Protein AF-A0A554IPD8-F1 (afdb_monomer_lite)

Secondary structure (DSSP, 8-state):
-PPEE--HHHHHHHHHHHHHHHHHHH--EEEEEEES--HHHHHHHHHHHHHHHHHT-EEEEEEE-TT--HHHHHHHHHHHHH-TT--EEEEPSSPPHHHHTTHHHHHHHS-TTTBTT--SHHHHHHHHH-GGG-SS--HHHHHHHHHHHHTT---TT-EEEEE---TTTHHHHHHHHHTTT-EEEEE-TT-S-HHHHHTT-SEEEE-S--TT-B-GGGS-TT-EEEE---EEETTEEE-SB-HHHHTTT-SEE--TT---SEEEEES---SSTT--HHHHHHHTT-EEEES--S-SS-TT-EEEEETTEEEEEE-SSHHHHHHHIIIIIHHHT-

Foldseek 3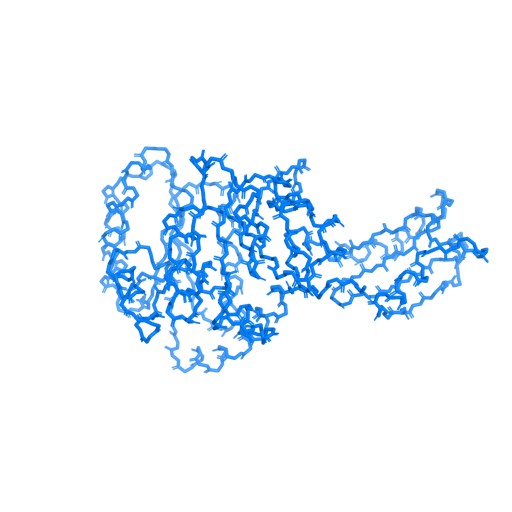Di:
DFAAALDLVVLLVVVLVVCLVVCVVVQAEEEEEEEDDDPVQVVVVVVVVVSCVSSVHHYYYHYHYLPDDPVNLLVVLVVLQPDPRHQAYYHTDDHRPVCNVVVLVSLCSHDCRRHLQQLHPVSLVQLQPAPVSNPRHHPQLVSVVSSCVVVVPQLAAFEEEEEDDDSRHQVSNQSNSVNSHYNYHYHYPPPPCQLVSQQRGLEYEYDDQAFQQAEQSSHHFQHAYHWPHQHADPNAGGTNHPCVRNSVRYNHYYDRRPPAQEAEAAQLQDPDPPNPPVVVCVVLVKAWPAQADPDPPWGRWTWIDRPRHIYTYGHNPPVNRVVCCVVPVVVVVD

Sequence (334 aa):
MSALLLSGRSASAKILADLKPKIAKLNPKLVVVQVGDDPGSSSYIKQKIKSCTEVGMRSQHRHLQAATSLSDLLKLVADLNADPDVTGFIVQLPLPEHLQSHVPDIIRAIDPKKDVDGFGAYNLGKVFLSKDFEHLPPATPAGIIMLLEHYKIPVASKHAVIVGRSNIVGKPLAIMLLNRDATVTVCHSKTKDLAAMSRHADILIAAIGKPKFITKDMVKPGAVVIDVGTSRVDGKLTGDVDFVAIQEIASAITDATSAHDLTIVVGGASVGDHDHARPAVRALGGELFFEKVALRPGKPTWFARVNERLILGLTGNPASAFVCAGLFLRPLLA

Structure (mmCIF, N/CA/C/O backbone):
data_AF-A0A554IPD8-F1
#
_entry.id   AF-A0A554IPD8-F1
#
loop_
_atom_site.group_PDB
_atom_site.id
_atom_site.type_symbol
_atom_site.label_atom_id
_atom_site.label_alt_id
_atom_site.label_comp_id
_atom_site.label_asym_id
_atom_site.label_entity_id
_atom_site.label_seq_id
_atom_site.pdbx_PDB_ins_code
_atom_site.Cartn_x
_atom_site.Cartn_y
_atom_site.Cartn_z
_atom_site.occupancy
_atom_site.B_iso_or_equiv
_atom_site.auth_seq_id
_atom_site.auth_comp_id
_atom_site.auth_asym_id
_atom_site.auth_atom_id
_atom_site.pdbx_PDB_model_num
ATOM 1 N N . MET A 1 1 ? -13.845 -0.489 25.364 1.00 54.44 1 MET A N 1
ATOM 2 C CA . MET A 1 1 ? -12.972 -1.536 24.787 1.00 54.44 1 MET A CA 1
ATOM 3 C C . MET A 1 1 ? -12.063 -0.847 23.789 1.00 54.44 1 MET A C 1
ATOM 5 O O . MET A 1 1 ? -12.572 -0.020 23.048 1.00 54.44 1 MET A O 1
ATOM 9 N N . SER A 1 2 ? -10.755 -1.103 23.820 1.00 75.69 2 SER A N 1
ATOM 10 C CA . SER A 1 2 ? -9.808 -0.543 22.844 1.00 75.69 2 SER A CA 1
ATOM 11 C C . SER A 1 2 ? -10.016 -1.185 21.471 1.00 75.69 2 SER A C 1
ATOM 13 O O . SER A 1 2 ? -10.267 -2.390 21.407 1.00 75.69 2 SER A O 1
ATOM 15 N N . ALA A 1 3 ? -9.900 -0.406 20.395 1.00 89.25 3 ALA A N 1
ATOM 16 C CA . ALA A 1 3 ? -10.017 -0.905 19.027 1.00 89.25 3 ALA A CA 1
ATOM 17 C C . ALA A 1 3 ? -9.031 -2.052 18.732 1.00 89.25 3 ALA A C 1
ATOM 19 O O . ALA A 1 3 ? -7.892 -2.052 19.205 1.00 89.25 3 ALA A O 1
ATOM 20 N N . LEU A 1 4 ? -9.445 -3.006 17.895 1.00 92.50 4 LEU A N 1
ATOM 21 C CA . LEU A 1 4 ? -8.550 -4.021 17.340 1.00 92.50 4 LEU A CA 1
ATOM 22 C C . LEU A 1 4 ? -7.508 -3.359 16.427 1.00 92.50 4 LEU A C 1
ATOM 24 O O . LEU A 1 4 ? -7.857 -2.705 15.445 1.00 92.50 4 LEU A O 1
ATOM 28 N N . LEU A 1 5 ? -6.222 -3.571 16.704 1.00 93.19 5 LEU A N 1
ATOM 29 C CA . LEU A 1 5 ? -5.154 -3.082 15.837 1.00 93.19 5 LEU A CA 1
ATOM 30 C C . LEU A 1 5 ? -5.011 -3.969 14.589 1.00 93.19 5 LEU A C 1
ATOM 32 O O . LEU A 1 5 ? -4.633 -5.137 14.682 1.00 93.19 5 LEU A O 1
ATOM 36 N N . LEU A 1 6 ? -5.241 -3.386 13.415 1.00 91.88 6 LEU A N 1
ATOM 37 C CA . LEU A 1 6 ? -5.054 -4.033 12.117 1.00 91.88 6 LEU A CA 1
ATOM 38 C C . LEU A 1 6 ? -3.585 -3.918 11.691 1.00 91.88 6 LEU A C 1
ATOM 40 O O . LEU A 1 6 ? -3.162 -2.948 11.061 1.00 91.88 6 LEU A O 1
ATOM 44 N N . SER A 1 7 ? -2.779 -4.905 12.077 1.00 89.19 7 SER A N 1
ATOM 45 C CA . SER A 1 7 ? -1.348 -4.958 11.774 1.00 89.19 7 SER A CA 1
ATOM 46 C C . SER A 1 7 ? -1.095 -5.423 10.341 1.00 89.19 7 SER A C 1
ATOM 48 O O . SER A 1 7 ? -1.158 -6.613 10.025 1.00 89.19 7 SER A O 1
ATOM 50 N N . GLY A 1 8 ? -0.687 -4.486 9.481 1.00 86.62 8 GLY A N 1
ATOM 51 C CA . GLY A 1 8 ? -0.221 -4.805 8.128 1.00 86.62 8 GLY A CA 1
ATOM 52 C C . GLY A 1 8 ? 0.999 -5.736 8.108 1.00 86.62 8 GLY A C 1
ATOM 53 O O . GLY A 1 8 ? 1.151 -6.517 7.173 1.00 86.62 8 GLY A O 1
ATOM 54 N N . ARG A 1 9 ? 1.838 -5.723 9.157 1.00 85.19 9 ARG A N 1
ATOM 55 C CA . ARG A 1 9 ? 2.980 -6.648 9.285 1.00 85.19 9 ARG A CA 1
ATOM 56 C C . ARG A 1 9 ? 2.520 -8.097 9.439 1.00 85.19 9 ARG A C 1
ATOM 58 O O . ARG A 1 9 ? 3.060 -8.970 8.769 1.00 85.19 9 ARG A O 1
ATOM 65 N N . SER A 1 10 ? 1.504 -8.332 10.270 1.00 86.56 10 SER A N 1
ATOM 66 C CA . SER A 1 10 ? 0.942 -9.671 10.484 1.00 86.56 10 SER A CA 1
ATOM 67 C C . SER A 1 10 ? 0.278 -10.206 9.211 1.00 86.56 10 SER A C 1
ATOM 69 O O . SER A 1 10 ? 0.593 -11.313 8.768 1.00 86.56 10 SER A O 1
ATOM 71 N N . ALA A 1 11 ? -0.548 -9.379 8.558 1.00 87.00 11 ALA A N 1
ATOM 72 C CA . ALA A 1 11 ? -1.178 -9.734 7.289 1.00 87.00 11 ALA A CA 1
ATOM 73 C C . ALA A 1 11 ? -0.138 -10.017 6.187 1.00 87.00 11 ALA A C 1
ATOM 75 O O . ALA A 1 11 ? -0.218 -11.042 5.511 1.00 87.00 11 ALA A O 1
ATOM 76 N N . SER A 1 12 ? 0.882 -9.160 6.056 1.00 86.31 12 SER A N 1
ATOM 77 C CA . SER A 1 12 ? 1.974 -9.332 5.090 1.00 86.31 12 SER A CA 1
ATOM 78 C C . SER A 1 12 ? 2.754 -10.627 5.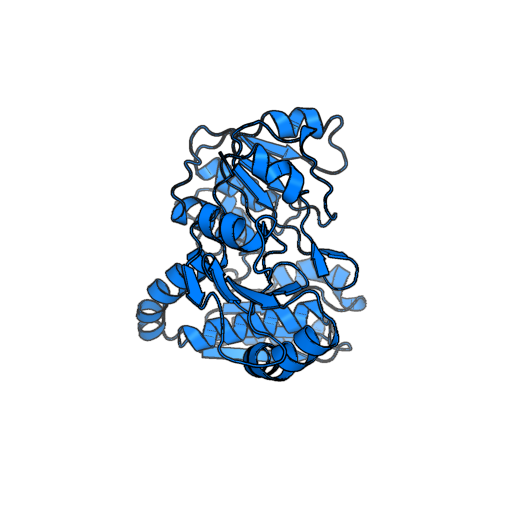322 1.00 86.31 12 SER A C 1
ATOM 80 O O . SER A 1 12 ? 2.926 -11.407 4.390 1.00 86.31 12 SER A O 1
ATOM 82 N N . ALA A 1 13 ? 3.155 -10.916 6.565 1.00 87.81 13 ALA A N 1
ATOM 83 C CA . ALA A 1 13 ? 3.891 -12.137 6.894 1.00 87.81 13 ALA A CA 1
ATOM 84 C C . ALA A 1 13 ? 3.111 -13.402 6.500 1.00 87.81 13 ALA A C 1
ATOM 86 O O . ALA A 1 13 ? 3.679 -14.332 5.923 1.00 87.81 13 ALA A O 1
ATOM 87 N N . LYS A 1 14 ? 1.790 -13.418 6.739 1.00 89.62 14 LYS A N 1
ATOM 88 C CA . LYS A 1 14 ? 0.931 -14.529 6.311 1.00 89.62 14 LYS A CA 1
ATOM 89 C C . LYS A 1 14 ? 0.901 -14.675 4.788 1.00 89.62 14 LYS A C 1
ATOM 91 O O . LYS A 1 14 ? 1.040 -15.788 4.287 1.00 89.62 14 LYS A O 1
ATOM 96 N N . ILE A 1 15 ? 0.751 -13.567 4.061 1.00 89.44 15 ILE A N 1
ATOM 97 C CA . ILE A 1 15 ? 0.720 -13.558 2.592 1.00 89.44 15 ILE A CA 1
ATOM 98 C C . ILE A 1 15 ? 2.052 -14.053 2.015 1.00 89.44 15 ILE A C 1
ATOM 100 O O . ILE A 1 15 ? 2.058 -14.917 1.140 1.00 89.44 15 ILE A O 1
ATOM 104 N N . LEU A 1 16 ? 3.186 -13.555 2.516 1.00 90.06 16 LEU A N 1
ATOM 105 C CA . LEU A 1 16 ? 4.514 -13.963 2.046 1.00 90.06 16 LEU A CA 1
ATOM 106 C C . LEU A 1 16 ? 4.753 -15.464 2.269 1.00 90.06 16 LEU A C 1
ATOM 108 O O . LEU A 1 16 ? 5.247 -16.146 1.366 1.00 90.06 16 LEU A O 1
ATOM 112 N N . ALA A 1 17 ? 4.331 -16.001 3.419 1.00 92.62 17 ALA A N 1
ATOM 113 C CA . ALA A 1 17 ? 4.400 -17.434 3.698 1.00 92.62 17 ALA A CA 1
ATOM 114 C C . ALA A 1 17 ? 3.583 -18.266 2.690 1.00 92.62 17 ALA A C 1
ATOM 116 O O . ALA A 1 17 ? 4.076 -19.274 2.182 1.00 92.62 17 ALA A O 1
ATOM 117 N N . ASP A 1 18 ? 2.373 -17.817 2.342 1.00 93.31 18 ASP A N 1
ATOM 118 C CA . ASP A 1 18 ? 1.494 -18.507 1.387 1.00 93.31 18 ASP A CA 1
ATOM 119 C C . ASP A 1 18 ? 1.986 -18.407 -0.068 1.00 93.31 18 ASP A C 1
ATOM 121 O O . ASP A 1 18 ? 1.711 -19.285 -0.895 1.00 93.31 18 ASP A O 1
ATOM 125 N N . LEU A 1 19 ? 2.712 -17.336 -0.402 1.00 93.25 19 LEU A N 1
ATOM 126 C CA . LEU A 1 19 ? 3.262 -17.105 -1.739 1.00 93.25 19 LEU A CA 1
ATOM 127 C C . LEU A 1 19 ? 4.535 -17.906 -2.006 1.00 93.25 19 LEU A C 1
ATOM 129 O O . LEU A 1 19 ? 4.737 -18.348 -3.138 1.00 93.25 19 LEU A O 1
ATOM 133 N N . LYS A 1 20 ? 5.371 -18.137 -0.991 1.00 95.06 20 LYS A N 1
ATOM 134 C CA . LYS A 1 20 ? 6.663 -18.829 -1.122 1.00 95.06 20 LYS A CA 1
ATOM 135 C C . LYS A 1 20 ? 6.609 -20.147 -1.924 1.00 95.06 20 LYS A C 1
ATOM 137 O O . LYS A 1 20 ? 7.371 -20.270 -2.884 1.00 95.06 20 LYS A O 1
ATOM 142 N N . PRO A 1 21 ? 5.705 -21.113 -1.646 1.00 96.12 21 PRO A N 1
ATOM 143 C CA . PRO A 1 21 ? 5.631 -22.344 -2.441 1.00 96.12 21 PRO A CA 1
ATOM 144 C C . PRO A 1 21 ? 5.162 -22.104 -3.886 1.00 96.12 21 PRO A C 1
ATOM 146 O O . PRO A 1 21 ? 5.609 -22.789 -4.806 1.00 96.12 21 PRO A O 1
ATOM 149 N N . LYS A 1 22 ? 4.286 -21.117 -4.117 1.00 95.81 22 LYS A N 1
ATOM 150 C CA . LYS A 1 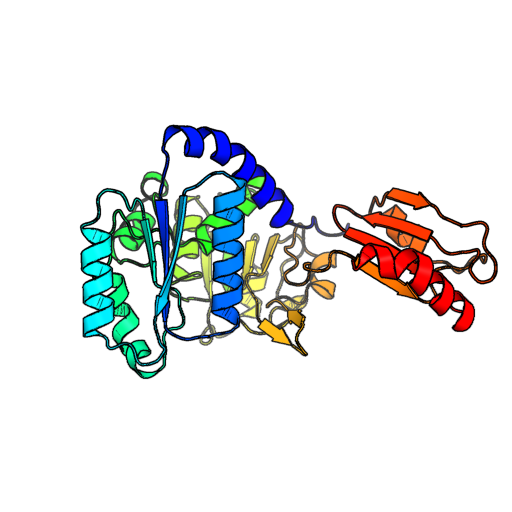22 ? 3.804 -20.765 -5.464 1.00 95.81 22 LYS A CA 1
ATOM 151 C C . LYS A 1 22 ? 4.922 -20.144 -6.298 1.00 95.81 22 LYS A C 1
ATOM 153 O O . LYS A 1 22 ? 5.084 -20.489 -7.465 1.00 95.81 22 LYS A O 1
ATOM 158 N N . ILE A 1 23 ? 5.712 -19.267 -5.684 1.00 96.25 23 ILE A N 1
ATOM 159 C CA . ILE A 1 23 ? 6.844 -18.587 -6.317 1.00 96.25 23 ILE A CA 1
ATOM 160 C C . ILE A 1 23 ? 7.937 -19.585 -6.686 1.00 96.25 23 ILE A C 1
ATOM 162 O O . ILE A 1 23 ? 8.427 -19.529 -7.809 1.00 96.25 23 ILE A O 1
ATOM 166 N N . ALA A 1 24 ? 8.241 -20.552 -5.816 1.00 95.00 24 ALA A N 1
ATOM 167 C CA . ALA A 1 24 ? 9.188 -21.620 -6.134 1.00 95.00 24 ALA A CA 1
ATOM 168 C C . ALA A 1 24 ? 8.788 -22.411 -7.396 1.00 95.00 24 ALA A C 1
ATOM 170 O O . ALA A 1 24 ? 9.647 -22.785 -8.189 1.00 95.00 24 ALA A O 1
ATOM 171 N N . LYS A 1 25 ? 7.482 -22.628 -7.614 1.00 96.00 25 LYS A N 1
ATOM 172 C CA . LYS A 1 25 ? 6.962 -23.318 -8.804 1.00 96.00 25 LYS A CA 1
ATOM 173 C C . LYS A 1 25 ? 6.963 -22.440 -10.060 1.00 96.00 25 LYS A C 1
ATOM 175 O O . LYS A 1 25 ? 7.227 -22.940 -11.147 1.00 96.00 25 LYS A O 1
ATOM 180 N N . LEU A 1 26 ? 6.606 -21.162 -9.926 1.00 95.38 26 LEU A N 1
ATOM 181 C CA . LEU A 1 26 ? 6.441 -20.241 -11.058 1.00 95.38 26 LEU A CA 1
ATOM 182 C C . LEU A 1 26 ? 7.755 -19.585 -11.508 1.00 95.38 26 LEU A C 1
ATOM 184 O O . LEU A 1 26 ? 7.846 -19.138 -12.645 1.00 95.38 26 LEU A O 1
ATOM 188 N N . ASN A 1 27 ? 8.748 -19.499 -10.618 1.00 95.62 27 ASN A N 1
ATOM 189 C CA . ASN A 1 27 ? 10.028 -18.811 -10.817 1.00 95.62 27 ASN A CA 1
ATOM 190 C C . ASN A 1 27 ? 9.922 -17.402 -11.466 1.00 95.62 27 ASN A C 1
ATOM 192 O O . ASN A 1 27 ? 10.638 -17.100 -12.436 1.00 95.62 27 ASN A O 1
ATOM 196 N N . PRO A 1 28 ? 9.032 -16.521 -10.964 1.00 97.31 28 PRO A N 1
ATOM 197 C CA . PRO A 1 28 ? 8.794 -15.221 -11.574 1.00 97.31 28 PRO A CA 1
ATOM 198 C C . PRO A 1 28 ? 9.982 -14.272 -11.387 1.00 97.31 28 PRO A C 1
ATOM 200 O O . PRO A 1 28 ? 10.767 -14.402 -10.442 1.00 97.31 28 PRO A O 1
ATOM 203 N N . LYS A 1 29 ? 10.071 -13.279 -12.277 1.00 97.88 29 LYS A N 1
ATOM 204 C CA . LYS A 1 29 ? 11.044 -12.185 -12.209 1.00 97.88 29 LYS A CA 1
ATOM 205 C C . LYS A 1 29 ? 10.349 -10.832 -12.205 1.00 97.88 29 LYS A C 1
ATOM 207 O O . LYS A 1 29 ? 9.650 -10.492 -13.162 1.00 97.88 29 LYS A O 1
ATOM 212 N N . LEU A 1 30 ? 10.605 -10.056 -11.153 1.00 98.06 30 LEU A N 1
ATOM 213 C CA . LEU A 1 30 ? 10.195 -8.659 -11.039 1.00 98.06 30 LEU A CA 1
ATOM 214 C C . LEU A 1 30 ? 11.348 -7.727 -11.423 1.00 98.06 30 LEU A C 1
ATOM 216 O O . LEU A 1 30 ? 12.441 -7.829 -10.866 1.00 98.06 30 LEU A O 1
ATOM 220 N N . VAL A 1 31 ? 11.100 -6.764 -12.307 1.00 98.44 31 VAL A N 1
ATOM 221 C CA . VAL A 1 31 ? 12.041 -5.659 -12.549 1.00 98.44 31 VAL A CA 1
ATOM 222 C C . VAL A 1 31 ? 11.470 -4.365 -11.983 1.00 98.44 31 VAL A C 1
ATOM 224 O O . VAL A 1 31 ? 10.321 -4.024 -12.236 1.00 98.44 31 VAL A O 1
ATOM 227 N N . VAL A 1 32 ? 12.262 -3.623 -11.217 1.00 97.56 32 VAL A N 1
ATOM 228 C CA . VAL A 1 32 ? 11.877 -2.299 -10.718 1.00 97.56 32 VAL A CA 1
ATOM 229 C C . VAL A 1 32 ? 12.789 -1.265 -11.356 1.00 97.56 32 VAL A C 1
ATOM 231 O O . VAL A 1 32 ? 14.006 -1.349 -11.212 1.00 97.56 32 VAL A O 1
ATOM 234 N N . VAL A 1 33 ? 12.205 -0.317 -12.082 1.00 97.94 33 VAL A N 1
ATOM 235 C CA . VAL A 1 33 ? 12.897 0.781 -12.758 1.00 97.94 33 VAL A CA 1
ATOM 236 C C . VAL A 1 33 ? 12.783 2.034 -11.899 1.00 97.94 33 VAL A C 1
ATOM 238 O O . VAL A 1 33 ? 11.678 2.471 -11.587 1.00 97.94 33 VAL A O 1
ATOM 241 N N . GLN A 1 34 ? 13.921 2.611 -11.531 1.00 97.00 34 GLN A N 1
ATOM 242 C CA . GLN A 1 34 ? 14.024 3.871 -10.797 1.00 97.00 34 GLN A CA 1
ATOM 243 C C . GLN A 1 34 ? 14.707 4.909 -11.683 1.00 97.00 34 GLN A C 1
ATOM 245 O O . GLN A 1 34 ? 15.733 4.602 -12.282 1.00 97.00 34 GLN A O 1
ATOM 250 N N . VAL A 1 35 ? 14.182 6.134 -11.731 1.00 97.50 35 VAL A N 1
ATOM 251 C CA . VAL A 1 35 ? 14.819 7.256 -12.437 1.00 97.50 35 VAL A CA 1
ATOM 252 C C . VAL A 1 35 ? 15.166 8.346 -11.426 1.00 97.50 35 VAL A C 1
ATOM 254 O O . VAL A 1 35 ? 14.274 8.923 -10.810 1.00 97.50 35 VAL A O 1
ATOM 257 N N . GLY A 1 36 ? 16.458 8.621 -11.249 1.00 94.50 36 GLY A N 1
ATOM 258 C CA . GLY A 1 36 ? 16.956 9.539 -10.222 1.00 94.50 36 GLY A CA 1
ATOM 259 C C . GLY A 1 36 ? 16.961 8.939 -8.812 1.00 94.50 36 GLY A C 1
ATOM 260 O O . GLY A 1 36 ? 16.884 7.725 -8.634 1.00 94.50 36 GLY A O 1
ATOM 261 N N . ASP A 1 37 ? 17.065 9.796 -7.796 1.00 90.81 37 ASP A N 1
ATOM 262 C CA . ASP A 1 37 ? 17.459 9.400 -6.432 1.00 90.81 37 ASP A CA 1
ATOM 263 C C . ASP A 1 37 ? 16.479 9.863 -5.349 1.00 90.81 37 ASP A C 1
ATOM 265 O O . ASP A 1 37 ? 16.877 10.156 -4.222 1.00 90.81 37 ASP A O 1
ATOM 269 N N . ASP A 1 38 ? 15.182 9.928 -5.671 1.00 85.56 38 ASP A N 1
ATOM 270 C CA . ASP A 1 38 ? 14.159 10.270 -4.679 1.00 85.56 38 ASP A CA 1
ATOM 271 C C . ASP A 1 38 ? 14.275 9.346 -3.437 1.00 85.56 38 ASP A C 1
ATOM 273 O O . ASP A 1 38 ? 14.172 8.113 -3.560 1.00 85.56 38 ASP A O 1
ATOM 277 N N . PRO A 1 39 ? 14.510 9.897 -2.226 1.00 75.69 39 PRO A N 1
ATOM 278 C CA . PRO A 1 39 ? 14.744 9.089 -1.029 1.00 75.69 39 PRO A CA 1
ATOM 279 C C . PRO A 1 39 ? 13.548 8.211 -0.649 1.00 75.69 39 PRO A C 1
ATOM 281 O O . PRO A 1 39 ? 13.726 7.092 -0.157 1.00 75.69 39 PRO A O 1
ATOM 284 N N . GLY A 1 40 ? 12.326 8.703 -0.893 1.00 72.81 40 GLY A N 1
ATOM 285 C CA . GLY A 1 40 ? 11.092 7.953 -0.661 1.00 72.81 40 GLY A CA 1
ATOM 286 C C . GLY A 1 40 ? 11.034 6.707 -1.541 1.00 72.81 40 GLY A C 1
ATOM 287 O O . GLY A 1 40 ? 10.911 5.589 -1.036 1.00 72.81 40 GLY A O 1
ATOM 288 N N . SER A 1 41 ? 11.218 6.897 -2.844 1.00 77.94 41 SER A N 1
ATOM 289 C CA . SER A 1 41 ? 11.274 5.842 -3.859 1.00 77.94 41 SER A CA 1
ATOM 290 C C . SER A 1 41 ? 12.336 4.800 -3.535 1.00 77.94 41 SER A C 1
ATOM 292 O O . SER A 1 41 ? 12.041 3.606 -3.502 1.00 77.94 41 SER A O 1
ATOM 294 N N . SER A 1 42 ? 13.546 5.243 -3.188 1.00 82.06 42 SER A N 1
ATOM 295 C CA . SER A 1 42 ? 14.658 4.357 -2.829 1.00 82.06 42 SER A CA 1
ATOM 296 C C . SER A 1 42 ? 14.323 3.449 -1.636 1.00 82.06 42 SER A C 1
ATOM 298 O O . SER A 1 42 ? 14.648 2.259 -1.640 1.00 82.06 42 SER A O 1
ATOM 300 N N . SER A 1 43 ? 13.630 3.973 -0.618 1.00 77.62 43 SER A N 1
ATOM 301 C CA . SER A 1 43 ? 13.160 3.174 0.523 1.00 77.62 43 SER A CA 1
ATOM 302 C C . SER A 1 43 ? 12.103 2.145 0.109 1.00 77.62 43 SER A C 1
ATOM 304 O O . SER A 1 43 ? 12.175 0.989 0.533 1.00 77.62 43 SER A O 1
ATOM 306 N N . TYR A 1 44 ? 11.141 2.533 -0.736 1.00 80.06 44 TYR A N 1
ATOM 307 C CA . TYR A 1 44 ? 10.106 1.619 -1.227 1.00 80.06 44 TYR A CA 1
ATOM 308 C C . TYR A 1 44 ? 10.698 0.488 -2.069 1.00 80.06 44 TYR A C 1
ATOM 310 O O . TYR A 1 44 ? 10.326 -0.672 -1.894 1.00 80.06 44 TYR A O 1
ATOM 318 N N . ILE A 1 45 ? 11.661 0.799 -2.937 1.00 87.94 45 ILE A N 1
ATOM 319 C CA . ILE A 1 45 ? 12.335 -0.193 -3.779 1.00 87.94 45 ILE A CA 1
ATOM 320 C C . ILE A 1 45 ? 13.099 -1.195 -2.916 1.00 87.94 45 ILE A C 1
ATOM 322 O O . ILE A 1 45 ? 12.943 -2.400 -3.110 1.00 87.94 45 ILE A O 1
ATOM 326 N N . LYS A 1 46 ? 13.858 -0.730 -1.914 1.00 86.44 46 LYS A N 1
ATOM 327 C CA . LYS A 1 46 ? 14.543 -1.623 -0.962 1.00 86.44 46 LYS A CA 1
ATOM 328 C C . LYS A 1 46 ? 13.571 -2.609 -0.312 1.00 86.44 46 LYS A C 1
ATOM 330 O O . LYS A 1 46 ? 13.871 -3.799 -0.246 1.00 86.44 46 LYS A O 1
ATOM 335 N N . GLN A 1 47 ? 12.394 -2.142 0.110 1.00 83.88 47 GLN A N 1
ATOM 336 C CA . GLN A 1 47 ? 11.375 -3.008 0.703 1.00 83.88 47 GLN A CA 1
ATOM 337 C C . GLN A 1 47 ? 10.777 -3.999 -0.311 1.00 83.88 47 GLN A C 1
ATOM 339 O O . GLN A 1 47 ? 10.584 -5.170 0.030 1.00 83.88 47 GLN A O 1
ATOM 344 N N . LYS A 1 48 ? 10.526 -3.574 -1.558 1.00 88.00 48 LYS A N 1
ATOM 345 C CA . LYS A 1 48 ? 10.066 -4.459 -2.644 1.00 88.00 48 LYS A CA 1
ATOM 346 C C . LYS A 1 48 ? 11.077 -5.582 -2.891 1.00 88.00 48 LYS A C 1
ATOM 348 O O . LYS A 1 48 ? 10.707 -6.751 -2.827 1.00 88.00 48 LYS A O 1
ATOM 353 N N . ILE A 1 49 ? 12.354 -5.243 -3.081 1.00 91.81 49 ILE A N 1
ATOM 354 C CA . ILE A 1 49 ? 13.429 -6.220 -3.318 1.00 91.81 49 ILE A CA 1
ATOM 355 C C . ILE A 1 49 ? 13.604 -7.156 -2.117 1.00 91.81 49 ILE A C 1
ATOM 357 O O . ILE A 1 49 ? 13.670 -8.367 -2.303 1.00 91.81 49 ILE A O 1
ATOM 361 N N . LYS A 1 50 ? 13.590 -6.631 -0.884 1.00 88.50 50 LYS A N 1
ATOM 362 C CA . LYS A 1 50 ? 13.636 -7.457 0.335 1.00 88.50 50 LYS A CA 1
ATOM 363 C C . LYS A 1 50 ? 12.506 -8.492 0.358 1.00 88.50 50 LYS A C 1
ATOM 365 O O . LYS A 1 50 ? 12.768 -9.665 0.606 1.00 88.50 50 LYS A O 1
ATOM 370 N N . SER A 1 51 ? 11.282 -8.064 0.047 1.00 88.19 51 SER A N 1
ATOM 371 C CA . SER A 1 51 ? 10.110 -8.949 0.010 1.00 88.19 51 SER A CA 1
ATOM 372 C C . SER A 1 51 ? 10.245 -10.014 -1.083 1.00 88.19 51 SER A C 1
ATOM 374 O O . SER A 1 51 ? 9.887 -11.161 -0.849 1.00 88.19 51 SER A O 1
ATOM 376 N N . CYS A 1 52 ? 10.822 -9.669 -2.245 1.00 92.62 52 CYS A N 1
ATOM 377 C CA . CYS A 1 52 ? 11.133 -10.637 -3.303 1.00 92.62 52 CYS A CA 1
ATOM 378 C C . CYS A 1 52 ? 12.115 -11.707 -2.809 1.00 92.62 52 CYS A C 1
ATOM 380 O O . CYS A 1 52 ? 11.864 -12.899 -2.972 1.00 92.62 52 CYS A O 1
ATOM 382 N N . THR A 1 53 ? 13.208 -11.285 -2.170 1.00 92.88 53 THR A N 1
ATOM 383 C CA . THR A 1 53 ? 14.233 -12.189 -1.635 1.00 92.88 53 THR A CA 1
ATOM 384 C C . THR A 1 53 ? 13.662 -13.135 -0.579 1.00 92.88 53 THR A C 1
ATOM 386 O O . THR A 1 53 ? 13.950 -14.328 -0.608 1.00 92.88 53 THR A O 1
ATOM 389 N N . GLU A 1 54 ? 12.810 -12.637 0.321 1.00 90.31 54 GLU A N 1
ATOM 390 C CA . GLU A 1 54 ? 12.199 -13.420 1.407 1.00 90.31 54 GLU A CA 1
ATOM 391 C C . GLU A 1 54 ? 11.379 -14.623 0.902 1.00 90.31 54 GLU A C 1
ATOM 393 O O . GLU A 1 54 ? 11.415 -15.719 1.482 1.00 90.31 54 GLU A O 1
ATOM 398 N N . VAL A 1 55 ? 10.684 -14.436 -0.222 1.00 93.50 55 VAL A N 1
ATOM 399 C CA . VAL A 1 55 ? 9.853 -15.467 -0.861 1.00 93.50 55 VAL A CA 1
ATOM 400 C C . VAL A 1 55 ? 10.574 -16.238 -1.971 1.00 93.50 55 VAL A C 1
ATOM 402 O O . VAL A 1 55 ? 9.978 -17.132 -2.566 1.00 93.50 55 VAL A O 1
ATOM 405 N N . GLY A 1 56 ? 11.846 -15.927 -2.246 1.00 95.25 56 GLY A N 1
ATOM 406 C CA . GLY A 1 56 ? 12.642 -16.577 -3.293 1.00 95.25 56 GLY A CA 1
ATOM 407 C C . GLY A 1 56 ? 12.298 -16.141 -4.723 1.00 95.25 56 GLY A C 1
ATOM 408 O O . GLY A 1 56 ? 12.570 -16.877 -5.667 1.00 95.25 56 GLY A O 1
ATOM 409 N N . MET A 1 57 ? 11.690 -14.967 -4.903 1.00 96.75 57 MET A N 1
ATOM 410 C CA . MET A 1 57 ? 11.384 -14.397 -6.217 1.00 96.75 57 MET A CA 1
ATOM 411 C C . MET A 1 57 ? 12.617 -13.721 -6.822 1.00 96.75 57 MET A C 1
ATOM 413 O O . MET A 1 57 ? 13.306 -12.947 -6.151 1.00 96.75 57 MET A O 1
ATOM 417 N N . ARG A 1 58 ? 12.865 -13.947 -8.118 1.00 97.69 58 ARG A N 1
ATOM 418 C CA . ARG A 1 58 ? 13.930 -13.241 -8.839 1.00 97.69 58 ARG A CA 1
ATOM 419 C C . ARG A 1 58 ? 13.552 -11.769 -8.943 1.00 97.69 58 ARG A C 1
ATOM 421 O O . ARG A 1 58 ? 12.421 -11.429 -9.289 1.00 97.69 58 ARG A O 1
ATOM 428 N N . SER A 1 59 ? 14.494 -10.883 -8.652 1.00 97.38 59 SER A N 1
ATOM 429 C CA . SER A 1 59 ? 14.259 -9.449 -8.777 1.00 97.38 59 SER A CA 1
ATOM 430 C C . SER A 1 59 ? 15.473 -8.721 -9.335 1.00 97.38 59 SER A C 1
ATOM 432 O O . SER A 1 59 ? 16.611 -9.151 -9.153 1.00 97.38 59 SER A O 1
ATOM 434 N N . GLN A 1 60 ? 15.226 -7.629 -10.054 1.00 97.25 60 GLN A N 1
ATOM 435 C CA . GLN A 1 60 ? 16.263 -6.754 -10.588 1.00 97.25 60 GLN A CA 1
ATOM 436 C C . GLN A 1 60 ? 15.880 -5.298 -10.344 1.00 97.25 60 GLN A C 1
ATOM 438 O O . GLN A 1 60 ? 14.781 -4.872 -10.692 1.00 97.25 60 GLN A O 1
ATOM 443 N N . HIS A 1 61 ? 16.813 -4.520 -9.802 1.00 97.44 61 HIS A N 1
ATOM 444 C CA . HIS A 1 61 ? 16.693 -3.071 -9.726 1.00 97.44 61 HIS A CA 1
ATOM 445 C C . HIS A 1 61 ? 17.451 -2.429 -10.899 1.00 97.44 61 HIS A C 1
ATOM 447 O O . HIS A 1 61 ? 18.654 -2.637 -11.055 1.00 97.44 61 HIS A O 1
ATOM 453 N N . ARG A 1 62 ? 16.739 -1.681 -11.744 1.00 97.19 62 ARG A N 1
ATOM 454 C CA . ARG A 1 62 ? 17.272 -0.897 -12.865 1.00 97.19 62 ARG A CA 1
ATOM 455 C C . ARG A 1 62 ? 17.268 0.576 -12.464 1.00 97.19 62 ARG A C 1
ATOM 457 O O . ARG A 1 62 ? 16.245 1.243 -12.584 1.00 97.19 62 ARG A O 1
ATOM 464 N N . HIS A 1 63 ? 18.401 1.062 -11.975 1.00 97.38 63 HIS A N 1
ATOM 465 C CA . HIS A 1 63 ? 18.564 2.466 -11.604 1.00 97.38 63 HIS A CA 1
ATOM 466 C C . HIS A 1 63 ? 19.084 3.273 -12.794 1.00 97.38 63 HIS A C 1
ATOM 468 O O . HIS A 1 63 ? 20.117 2.939 -13.374 1.00 97.38 63 HIS A O 1
ATOM 474 N N . LEU A 1 64 ? 18.334 4.299 -13.180 1.00 97.50 64 LEU A N 1
ATOM 475 C CA . LEU A 1 64 ? 18.634 5.218 -14.267 1.00 97.50 64 LEU A CA 1
ATOM 476 C C . LEU A 1 64 ? 18.939 6.605 -13.702 1.00 97.50 64 LEU A C 1
ATOM 478 O O . LEU A 1 64 ? 18.425 7.001 -12.654 1.00 97.50 64 LEU A O 1
ATOM 482 N N . GLN A 1 65 ? 19.753 7.363 -14.427 1.00 97.25 65 GLN A N 1
ATOM 483 C CA . GLN A 1 65 ? 20.120 8.718 -14.033 1.00 97.25 65 GLN A CA 1
ATOM 484 C C . GLN A 1 65 ? 18.908 9.655 -14.069 1.00 97.25 65 GLN A C 1
ATOM 486 O O . GLN A 1 65 ? 18.017 9.514 -14.903 1.00 97.25 65 GLN A O 1
ATOM 491 N N . ALA A 1 66 ? 18.901 10.677 -13.211 1.00 96.12 66 ALA A N 1
ATOM 492 C CA . ALA A 1 66 ? 17.830 11.676 -13.203 1.00 96.12 66 ALA A CA 1
ATOM 493 C C . ALA A 1 66 ? 17.671 12.396 -14.556 1.00 96.12 66 ALA A C 1
ATOM 495 O O . ALA A 1 66 ? 16.576 12.831 -14.875 1.00 96.12 66 ALA A O 1
ATOM 496 N N . ALA A 1 67 ? 18.735 12.488 -15.361 1.00 96.62 67 ALA A N 1
ATOM 497 C CA . ALA A 1 67 ? 18.723 13.115 -16.684 1.00 96.62 67 ALA A CA 1
ATOM 498 C C . ALA A 1 67 ? 18.198 12.206 -17.816 1.00 96.62 67 ALA A C 1
ATOM 500 O O . ALA A 1 67 ? 18.185 12.628 -18.971 1.00 96.62 67 ALA A O 1
ATOM 501 N N . THR A 1 68 ? 17.790 10.964 -17.524 1.00 97.81 68 THR A N 1
ATOM 502 C CA . THR A 1 68 ? 17.271 10.036 -18.539 1.00 97.81 68 THR A CA 1
ATOM 503 C C . THR A 1 68 ? 16.119 10.666 -19.323 1.00 97.81 68 THR A C 1
ATOM 505 O O . THR A 1 68 ? 15.185 11.236 -18.751 1.00 97.81 68 THR A O 1
ATOM 508 N N . SER A 1 69 ? 16.198 10.567 -20.651 1.00 97.88 69 SER A N 1
ATOM 509 C CA . SER A 1 69 ? 15.187 11.115 -21.550 1.00 97.88 69 SER A CA 1
ATOM 510 C C . SER A 1 69 ? 13.930 10.241 -21.583 1.00 97.88 69 SER A C 1
ATOM 512 O O . SER A 1 69 ? 13.968 9.046 -21.278 1.00 97.88 69 SER A O 1
ATOM 514 N N . LEU A 1 70 ? 12.804 10.816 -22.019 1.00 97.88 70 LEU A N 1
ATOM 515 C CA . LEU A 1 70 ? 11.579 10.046 -22.252 1.00 97.88 70 LEU A CA 1
ATOM 516 C C . LEU A 1 70 ? 11.809 8.918 -23.270 1.00 97.88 70 LEU A C 1
ATOM 518 O O . LEU A 1 70 ? 11.324 7.809 -23.073 1.00 97.88 70 LEU A O 1
ATOM 522 N N . SER A 1 71 ? 12.565 9.193 -24.337 1.00 98.19 71 SER A N 1
ATOM 523 C CA . SER A 1 71 ? 12.857 8.213 -25.389 1.00 98.19 71 SER A CA 1
ATOM 524 C C . SER A 1 71 ? 13.624 7.008 -24.844 1.00 98.19 71 SER A C 1
ATOM 526 O O . SER A 1 71 ? 13.268 5.870 -25.140 1.00 98.19 71 SER A O 1
ATOM 528 N N . ASP A 1 72 ? 14.646 7.242 -24.018 1.00 98.12 72 ASP A N 1
ATOM 529 C CA . ASP A 1 72 ? 15.439 6.160 -23.423 1.00 98.12 72 ASP A CA 1
ATOM 530 C C . ASP A 1 72 ? 14.611 5.332 -22.437 1.00 98.12 72 ASP A C 1
ATOM 532 O O . ASP A 1 72 ? 14.701 4.103 -22.424 1.00 98.12 72 ASP A O 1
ATOM 536 N N . LEU A 1 73 ? 13.759 5.991 -21.644 1.00 98.31 73 LEU A N 1
ATOM 537 C CA . LEU A 1 73 ? 12.857 5.301 -20.726 1.00 98.31 73 LEU A CA 1
ATOM 538 C C . LEU A 1 73 ? 11.826 4.450 -21.480 1.00 98.31 73 LEU A C 1
ATOM 540 O O . LEU A 1 73 ? 11.618 3.293 -21.125 1.00 98.31 73 LEU A O 1
ATOM 544 N N . LEU A 1 74 ? 11.213 4.980 -22.541 1.00 98.44 74 LEU A N 1
ATOM 545 C CA . LEU A 1 74 ? 10.264 4.229 -23.369 1.00 98.44 74 LEU A CA 1
ATOM 546 C C . LEU A 1 74 ? 10.933 3.063 -24.101 1.00 98.44 74 LEU A C 1
ATOM 548 O O . LEU A 1 74 ? 10.324 2.001 -24.230 1.00 98.44 74 LEU A O 1
ATOM 552 N N . LYS A 1 75 ? 12.191 3.222 -24.525 1.00 98.50 75 LYS A N 1
ATOM 553 C CA . LYS A 1 75 ? 12.982 2.121 -25.079 1.00 98.50 75 LYS A CA 1
ATOM 554 C C . LYS A 1 75 ? 13.179 1.010 -24.047 1.00 98.50 75 LYS A C 1
ATOM 556 O O . LYS A 1 75 ? 12.897 -0.143 -24.351 1.00 98.50 75 LYS A O 1
ATOM 561 N N . LEU A 1 76 ? 13.561 1.349 -22.813 1.00 98.50 76 LEU A N 1
ATOM 562 C CA . LEU A 1 76 ? 13.678 0.359 -21.740 1.00 98.50 76 LEU A CA 1
ATOM 563 C C . LEU A 1 76 ? 12.337 -0.334 -21.445 1.00 98.50 76 LEU A C 1
ATOM 565 O O . LEU A 1 76 ? 12.310 -1.544 -21.237 1.00 98.50 76 LEU A O 1
ATOM 569 N N . VAL A 1 77 ? 11.227 0.408 -21.430 1.00 98.56 77 VAL A N 1
ATOM 570 C CA . VAL A 1 77 ? 9.881 -0.168 -21.259 1.00 98.56 77 VAL A CA 1
ATOM 571 C C . VAL A 1 77 ? 9.573 -1.165 -22.380 1.00 98.56 77 VAL A C 1
ATOM 573 O O . VAL A 1 77 ? 9.099 -2.264 -22.098 1.00 98.56 77 VAL A O 1
ATOM 576 N N . ALA A 1 78 ? 9.890 -0.829 -23.634 1.00 98.62 78 ALA A N 1
ATOM 577 C CA . ALA A 1 78 ? 9.722 -1.736 -24.767 1.00 98.62 78 ALA A CA 1
ATOM 578 C C . ALA A 1 78 ? 10.590 -3.001 -24.635 1.00 98.62 78 ALA A C 1
ATOM 580 O O . ALA A 1 78 ? 10.085 -4.105 -24.842 1.00 98.62 78 ALA A O 1
ATOM 581 N N . ASP A 1 79 ? 11.849 -2.858 -24.214 1.00 98.62 79 ASP A N 1
ATOM 582 C CA . ASP A 1 79 ? 12.755 -3.987 -23.975 1.00 98.62 79 ASP A CA 1
ATOM 583 C C . ASP A 1 79 ? 12.208 -4.918 -22.873 1.00 98.62 79 ASP A C 1
ATOM 585 O O . ASP A 1 79 ? 12.174 -6.137 -23.040 1.00 98.62 79 ASP A O 1
ATOM 589 N N . LEU A 1 80 ? 11.704 -4.360 -21.764 1.00 98.69 80 LEU A N 1
ATOM 590 C CA . LEU A 1 80 ? 11.104 -5.133 -20.665 1.00 98.69 80 LEU A CA 1
ATOM 591 C C . LEU A 1 80 ? 9.781 -5.805 -21.060 1.00 98.69 80 LEU A C 1
ATOM 593 O O . LEU A 1 80 ? 9.493 -6.922 -20.618 1.00 98.69 80 LEU A O 1
ATOM 597 N N . ASN A 1 81 ? 8.976 -5.161 -21.908 1.00 98.62 81 ASN A N 1
ATOM 598 C CA . ASN A 1 81 ? 7.781 -5.775 -22.485 1.00 98.62 81 ASN A CA 1
ATOM 599 C C . ASN A 1 81 ? 8.144 -6.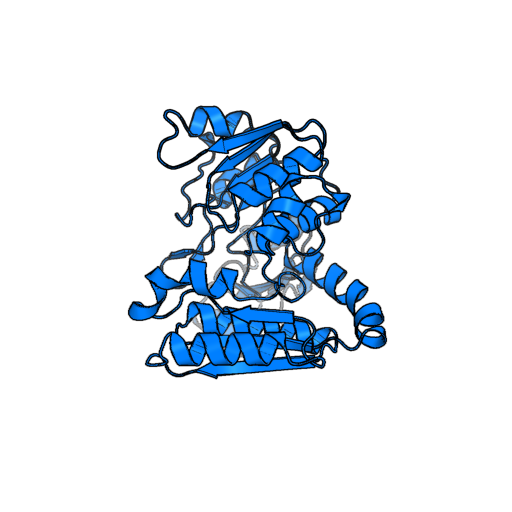992 -23.347 1.00 98.62 81 ASN A C 1
ATOM 601 O O . ASN A 1 81 ? 7.509 -8.039 -23.219 1.00 98.62 81 ASN A O 1
ATOM 605 N N . ALA A 1 82 ? 9.186 -6.881 -24.173 1.00 98.50 82 ALA A N 1
ATOM 606 C CA . ALA A 1 82 ? 9.615 -7.944 -25.076 1.00 98.50 82 ALA A CA 1
ATOM 607 C C . ALA A 1 82 ? 10.362 -9.095 -24.377 1.00 98.50 82 ALA A C 1
ATOM 609 O O . ALA A 1 82 ? 10.334 -10.214 -24.881 1.00 98.50 82 ALA A O 1
ATOM 610 N N . ASP A 1 83 ? 11.000 -8.856 -23.225 1.00 98.44 83 ASP A N 1
ATOM 611 C CA . ASP A 1 83 ? 11.801 -9.867 -22.519 1.00 98.44 83 ASP A CA 1
ATOM 612 C C . ASP A 1 83 ? 10.922 -10.989 -21.916 1.00 98.44 83 ASP A C 1
ATOM 614 O O . ASP A 1 83 ? 10.219 -10.748 -20.927 1.00 98.44 83 ASP A O 1
ATOM 618 N N . PRO A 1 84 ? 10.948 -12.230 -22.447 1.00 97.44 84 PRO A N 1
ATOM 619 C CA . PRO A 1 84 ? 10.121 -13.324 -21.936 1.00 97.44 84 PRO A CA 1
ATOM 620 C C . PRO A 1 84 ? 10.534 -13.792 -20.532 1.00 97.44 84 PRO A C 1
ATOM 622 O O . PRO A 1 84 ? 9.739 -14.442 -19.857 1.00 97.44 84 PRO A O 1
ATOM 625 N N . ASP A 1 85 ? 11.746 -13.463 -20.070 1.00 97.62 85 ASP A N 1
ATOM 626 C CA . ASP A 1 85 ? 12.203 -13.776 -18.715 1.00 97.62 85 ASP A CA 1
ATOM 627 C C . ASP A 1 85 ? 11.608 -12.819 -17.669 1.00 97.62 85 ASP A C 1
ATOM 629 O O . ASP A 1 85 ? 11.564 -13.148 -16.483 1.00 97.62 85 ASP A O 1
ATOM 633 N N . VAL A 1 86 ? 11.132 -11.636 -18.080 1.00 98.31 86 VAL A N 1
ATOM 634 C CA . VAL A 1 86 ? 10.484 -10.656 -17.196 1.00 98.31 86 VAL A CA 1
ATOM 635 C C . VAL A 1 86 ? 8.993 -10.953 -17.099 1.00 98.31 86 VAL A C 1
ATOM 637 O O . VAL A 1 86 ? 8.238 -10.740 -18.049 1.00 98.31 86 VAL A O 1
ATOM 640 N N . THR A 1 87 ? 8.562 -11.395 -15.916 1.00 98.06 87 THR A N 1
ATOM 641 C CA . THR A 1 87 ? 7.148 -11.666 -15.613 1.00 98.06 87 THR A CA 1
ATOM 642 C C . THR A 1 87 ? 6.351 -10.378 -15.448 1.00 98.06 87 THR A C 1
ATOM 644 O O . THR A 1 87 ? 5.208 -10.297 -15.883 1.00 98.06 87 THR A O 1
ATOM 647 N N . GLY A 1 88 ? 6.953 -9.365 -14.828 1.00 97.69 88 GLY A N 1
ATOM 648 C CA . GLY A 1 88 ? 6.316 -8.079 -14.592 1.00 97.69 88 GLY A CA 1
ATOM 649 C C . GLY A 1 88 ? 7.323 -7.028 -14.159 1.00 97.69 88 GLY A C 1
ATOM 650 O O . GLY A 1 88 ? 8.414 -7.358 -13.679 1.00 97.69 88 GLY A O 1
ATOM 651 N N . PHE A 1 89 ? 6.978 -5.759 -14.341 1.00 98.12 89 PHE A N 1
ATOM 652 C CA . PHE A 1 89 ? 7.860 -4.672 -13.946 1.00 98.12 89 PHE A CA 1
ATOM 653 C C . PHE A 1 89 ? 7.116 -3.426 -13.487 1.00 98.12 89 PHE A C 1
ATOM 655 O O . PHE A 1 89 ? 5.937 -3.231 -13.766 1.00 98.12 89 PHE A O 1
ATOM 662 N N . ILE A 1 90 ? 7.844 -2.596 -12.748 1.00 96.25 90 ILE A N 1
ATOM 663 C CA . ILE A 1 90 ? 7.358 -1.352 -12.163 1.00 96.25 90 ILE A CA 1
ATOM 664 C C . ILE A 1 90 ? 8.241 -0.215 -12.650 1.00 96.25 90 ILE A C 1
ATOM 666 O O . ILE A 1 90 ? 9.461 -0.293 -12.517 1.00 96.25 90 ILE A O 1
ATOM 670 N N . VAL A 1 91 ? 7.629 0.861 -13.137 1.00 96.44 91 VAL A N 1
ATOM 671 C CA . VAL A 1 91 ? 8.294 2.163 -13.246 1.00 96.44 91 VAL A CA 1
ATOM 672 C C . VAL A 1 91 ? 7.964 2.951 -11.981 1.00 96.44 91 VAL A C 1
ATOM 674 O O . VAL A 1 91 ? 6.828 3.376 -11.786 1.00 96.44 91 VAL A O 1
ATOM 677 N N . GLN A 1 92 ? 8.940 3.089 -11.084 1.00 93.56 92 GLN A N 1
ATOM 678 C CA . GLN A 1 92 ? 8.729 3.681 -9.767 1.00 93.56 92 GLN A CA 1
ATOM 679 C C . GLN A 1 92 ? 8.427 5.180 -9.883 1.00 93.56 92 GLN A C 1
ATOM 681 O O . GLN A 1 92 ? 9.175 5.932 -10.504 1.00 93.56 92 GLN A O 1
ATOM 686 N N . LEU A 1 93 ? 7.345 5.604 -9.230 1.00 90.44 93 LEU A N 1
ATOM 687 C CA . LEU A 1 93 ? 6.962 7.007 -9.085 1.00 90.44 93 LEU A CA 1
ATOM 688 C C . LEU A 1 93 ? 7.402 7.562 -7.714 1.00 90.44 93 LEU A C 1
ATOM 690 O O . LEU A 1 93 ? 7.429 6.793 -6.746 1.00 90.44 93 LEU A O 1
ATOM 694 N N . PRO A 1 94 ? 7.645 8.882 -7.590 1.00 90.62 94 PRO A N 1
ATOM 695 C CA . PRO A 1 94 ? 7.596 9.897 -8.649 1.00 90.62 94 PRO A CA 1
ATOM 696 C C . PRO A 1 94 ? 8.771 9.809 -9.635 1.00 90.62 94 PRO A C 1
ATOM 698 O O . PRO A 1 94 ? 9.871 9.407 -9.271 1.00 90.62 94 PRO A O 1
ATOM 701 N N . LEU A 1 95 ? 8.535 10.235 -10.879 1.00 94.19 95 LEU A N 1
ATOM 702 C CA . LEU A 1 95 ? 9.607 10.483 -11.846 1.00 94.19 95 LEU A CA 1
ATOM 703 C C . LEU A 1 95 ? 10.198 11.895 -11.657 1.00 94.19 95 LEU A C 1
ATOM 705 O O . LEU A 1 95 ? 9.549 12.755 -11.053 1.00 94.19 95 LEU A O 1
ATOM 709 N N . PRO A 1 96 ? 11.402 12.173 -12.189 1.00 95.69 96 PRO A N 1
ATOM 710 C CA . PRO A 1 96 ? 11.935 13.532 -12.258 1.00 95.69 96 PRO A CA 1
ATOM 711 C C . PRO A 1 96 ? 10.980 14.509 -12.958 1.00 95.69 96 PRO A C 1
ATOM 713 O O . PRO A 1 96 ? 10.177 14.109 -13.802 1.00 95.69 96 PRO A O 1
ATOM 716 N N . GLU A 1 97 ? 11.086 15.797 -12.624 1.00 95.81 97 GLU A N 1
ATOM 717 C CA . GLU A 1 97 ? 10.146 16.849 -13.040 1.00 95.81 97 GLU A CA 1
ATOM 718 C C . GLU A 1 97 ? 9.892 16.886 -14.555 1.00 95.81 97 GLU A C 1
ATOM 720 O O . GLU A 1 97 ? 8.739 16.949 -14.982 1.00 95.81 97 GLU A O 1
ATOM 725 N N . HIS A 1 98 ? 10.938 16.739 -15.374 1.00 96.19 98 HIS A N 1
ATOM 726 C CA . HIS A 1 98 ? 10.833 16.763 -16.839 1.00 96.19 98 HIS A CA 1
ATOM 727 C C . HIS A 1 98 ? 10.085 15.562 -17.439 1.00 96.19 98 HIS A C 1
ATOM 729 O O . HIS A 1 98 ? 9.722 15.599 -18.611 1.00 96.19 98 HIS A O 1
ATOM 735 N N . LEU A 1 99 ? 9.841 14.502 -16.660 1.00 96.62 99 LEU A N 1
ATOM 736 C CA . LEU A 1 99 ? 9.072 13.322 -17.072 1.00 96.62 99 LEU A CA 1
ATOM 737 C C . LEU A 1 99 ? 7.677 13.258 -16.442 1.00 96.62 99 LEU A C 1
ATOM 739 O O . LEU A 1 99 ? 6.879 12.405 -16.831 1.00 96.62 99 LEU A O 1
ATOM 743 N N . GLN A 1 100 ? 7.350 14.137 -15.490 1.00 93.75 100 GLN A N 1
ATOM 744 C CA . GLN A 1 100 ? 6.089 14.063 -14.741 1.00 93.75 100 GLN A CA 1
ATOM 745 C C . GLN A 1 100 ? 4.854 14.176 -15.643 1.00 93.75 100 GLN A C 1
ATOM 747 O O . GLN A 1 100 ? 3.896 13.418 -15.487 1.00 93.75 100 GLN A O 1
ATOM 752 N N . SER A 1 101 ? 4.888 15.070 -16.633 1.00 95.12 101 SER A N 1
ATOM 753 C CA . SER A 1 101 ? 3.816 15.221 -17.628 1.00 95.12 101 SER A CA 1
ATOM 754 C C . SER A 1 101 ? 3.615 13.973 -18.495 1.00 95.12 101 SER A C 1
ATOM 756 O O . SER A 1 101 ? 2.522 13.765 -19.016 1.00 95.12 101 SER A O 1
ATOM 758 N N . HIS A 1 102 ? 4.641 13.128 -18.617 1.00 96.69 102 HIS A N 1
ATOM 759 C CA . HIS A 1 102 ? 4.656 11.931 -19.457 1.00 96.69 102 HIS A CA 1
ATOM 760 C C . HIS A 1 102 ? 4.342 10.637 -18.699 1.00 96.69 102 HIS A C 1
ATOM 762 O O . HIS A 1 102 ? 4.268 9.576 -19.316 1.00 96.69 102 HIS A O 1
ATOM 768 N N . VAL A 1 103 ? 4.109 10.691 -17.382 1.00 94.50 103 VAL A N 1
ATOM 769 C CA . VAL A 1 103 ? 3.721 9.515 -16.582 1.00 94.50 103 VAL A CA 1
ATOM 770 C C . VAL A 1 103 ? 2.553 8.733 -17.211 1.00 94.50 103 VAL A C 1
ATOM 772 O O . VAL A 1 103 ? 2.664 7.508 -17.302 1.00 94.50 103 VAL A O 1
ATOM 775 N N . PRO A 1 104 ? 1.467 9.367 -17.709 1.00 93.69 104 PRO A N 1
ATOM 776 C CA . PRO A 1 104 ? 0.383 8.634 -18.365 1.00 93.69 104 PRO A CA 1
ATOM 777 C C . PRO A 1 104 ? 0.826 7.873 -19.622 1.00 93.69 104 PRO A C 1
ATOM 779 O O . PRO A 1 104 ? 0.368 6.755 -19.848 1.00 93.69 104 PRO A O 1
ATOM 782 N N . ASP A 1 105 ? 1.729 8.447 -20.422 1.00 96.00 105 ASP A N 1
ATOM 783 C CA . ASP A 1 105 ? 2.260 7.799 -21.625 1.00 96.00 105 ASP A CA 1
ATOM 784 C C . ASP A 1 105 ? 3.165 6.619 -21.283 1.00 96.00 105 ASP A C 1
ATOM 786 O O . ASP A 1 105 ? 3.080 5.571 -21.921 1.00 96.00 105 ASP A O 1
ATOM 790 N N . ILE A 1 106 ? 3.989 6.768 -20.245 1.00 97.00 106 ILE A N 1
ATOM 791 C CA . ILE A 1 106 ? 4.875 5.709 -19.761 1.00 97.00 106 ILE A CA 1
ATOM 792 C C . ILE A 1 106 ? 4.049 4.534 -19.237 1.00 97.00 106 ILE A C 1
ATOM 794 O O . ILE A 1 106 ? 4.298 3.401 -19.636 1.00 97.00 106 ILE A O 1
ATOM 798 N N . ILE A 1 107 ? 3.026 4.793 -18.414 1.00 95.50 107 ILE A N 1
ATOM 799 C CA . ILE A 1 107 ? 2.108 3.754 -17.919 1.00 95.50 107 ILE A CA 1
ATOM 800 C C . ILE A 1 107 ? 1.381 3.073 -19.086 1.00 95.50 107 ILE A C 1
ATOM 802 O O . ILE A 1 107 ? 1.265 1.851 -19.109 1.00 95.50 107 ILE A O 1
ATOM 806 N N . ARG A 1 108 ? 0.918 3.842 -20.081 1.00 96.00 108 ARG A N 1
ATOM 807 C CA . ARG A 1 108 ? 0.252 3.308 -21.281 1.00 96.00 108 ARG A CA 1
ATOM 808 C C . ARG A 1 108 ? 1.163 2.404 -22.117 1.00 96.00 108 ARG A C 1
ATOM 810 O O . ARG A 1 108 ? 0.654 1.518 -22.797 1.00 96.00 108 ARG A O 1
ATOM 817 N N . ALA A 1 109 ? 2.472 2.637 -22.096 1.00 97.75 109 ALA A N 1
ATOM 818 C CA . ALA A 1 109 ? 3.439 1.841 -22.843 1.00 97.75 109 ALA A CA 1
ATOM 819 C C . ALA A 1 109 ? 3.745 0.479 -22.194 1.00 97.75 109 ALA A C 1
ATOM 821 O O . ALA A 1 109 ? 4.300 -0.389 -22.863 1.00 97.75 109 ALA A O 1
ATOM 822 N N . ILE A 1 110 ? 3.403 0.269 -20.920 1.00 98.25 110 ILE A N 1
ATOM 823 C CA . ILE A 1 110 ? 3.599 -1.013 -20.230 1.00 98.25 110 ILE A CA 1
ATOM 824 C C . ILE A 1 110 ? 2.575 -2.029 -20.754 1.00 98.25 110 ILE A C 1
ATOM 826 O O . ILE A 1 110 ? 1.379 -1.737 -20.810 1.00 98.25 110 ILE A O 1
ATOM 830 N N . ASP A 1 111 ? 3.025 -3.235 -21.120 1.00 98.25 111 ASP A N 1
ATOM 831 C CA . ASP A 1 111 ? 2.120 -4.334 -21.472 1.00 98.25 111 ASP A CA 1
ATOM 832 C C . ASP A 1 111 ? 1.195 -4.618 -20.274 1.00 98.25 111 ASP A C 1
ATOM 834 O O . ASP A 1 111 ? 1.692 -4.913 -19.180 1.00 98.25 111 ASP A O 1
ATOM 838 N N . PRO A 1 112 ? -0.141 -4.588 -20.441 1.00 96.94 112 PRO A N 1
ATOM 839 C CA . PRO A 1 112 ? -1.071 -4.838 -19.347 1.00 96.94 112 PRO A CA 1
ATOM 840 C C . PRO A 1 112 ? -0.854 -6.161 -18.602 1.00 96.94 112 PRO A C 1
ATOM 842 O O . PRO A 1 112 ? -1.223 -6.267 -17.435 1.00 96.94 112 PRO A O 1
ATOM 845 N N . LYS A 1 113 ? -0.256 -7.174 -19.244 1.00 96.62 113 LYS A N 1
ATOM 846 C CA . LYS A 1 113 ? 0.083 -8.459 -18.610 1.00 96.62 113 LYS A CA 1
ATOM 847 C C . LYS A 1 113 ? 1.306 -8.377 -17.692 1.00 96.62 113 LYS A C 1
ATOM 849 O O . LYS A 1 113 ? 1.466 -9.254 -16.848 1.00 96.62 113 LYS A O 1
ATOM 854 N N . LYS A 1 114 ? 2.154 -7.360 -17.866 1.00 97.94 114 LYS A N 1
ATOM 855 C CA . LYS A 1 114 ? 3.371 -7.108 -17.077 1.00 97.94 114 LYS A CA 1
ATOM 856 C C . LYS A 1 114 ? 3.251 -5.905 -16.132 1.00 97.94 114 LYS A C 1
ATOM 858 O O . LYS A 1 114 ? 4.155 -5.689 -15.324 1.00 97.94 114 LYS A O 1
ATOM 863 N N . ASP A 1 115 ? 2.151 -5.157 -16.209 1.00 96.12 115 ASP A N 1
ATOM 864 C CA . ASP A 1 115 ? 1.802 -4.034 -15.331 1.00 96.12 115 ASP A CA 1
ATOM 865 C C . ASP A 1 115 ? 1.396 -4.519 -13.930 1.00 96.12 115 ASP A C 1
ATOM 867 O O . ASP A 1 115 ? 0.218 -4.630 -13.592 1.00 96.12 115 ASP A O 1
ATOM 871 N N . VAL A 1 116 ? 2.392 -4.839 -13.105 1.00 93.56 116 VAL A N 1
ATOM 872 C CA . VAL A 1 116 ? 2.173 -5.357 -11.743 1.00 93.56 116 VAL A CA 1
ATOM 873 C C . VAL A 1 116 ? 1.797 -4.279 -10.723 1.00 93.56 116 VAL A C 1
ATOM 875 O O . VAL A 1 116 ? 1.364 -4.622 -9.626 1.00 93.56 116 VAL A O 1
ATOM 878 N N . ASP A 1 117 ? 1.941 -2.995 -11.072 1.00 88.50 117 ASP A N 1
ATOM 879 C CA . ASP A 1 117 ? 1.410 -1.880 -10.274 1.00 88.50 117 ASP A CA 1
ATOM 880 C C . ASP A 1 117 ? -0.069 -1.596 -10.598 1.00 88.50 117 ASP A C 1
ATOM 882 O O . ASP A 1 117 ? -0.739 -0.906 -9.831 1.00 88.50 117 ASP A O 1
ATOM 886 N N . GLY A 1 118 ? -0.603 -2.146 -11.696 1.00 92.75 118 GLY A N 1
ATOM 887 C CA . GLY A 1 118 ? -2.028 -2.115 -12.032 1.00 92.75 118 GLY A CA 1
ATOM 888 C C . GLY A 1 118 ? -2.557 -0.736 -12.427 1.00 92.75 118 GLY A C 1
ATOM 889 O O . GLY A 1 118 ? -3.756 -0.475 -12.296 1.00 92.75 118 GLY A O 1
ATOM 890 N N . PHE A 1 119 ? -1.685 0.178 -12.863 1.00 92.25 119 PHE A N 1
ATOM 891 C CA . PHE A 1 119 ? -2.064 1.559 -13.185 1.00 92.25 119 PHE A CA 1
ATOM 892 C C . PHE A 1 119 ? -2.547 1.740 -14.627 1.00 92.25 119 PHE A C 1
ATOM 894 O O . PHE A 1 119 ? -3.152 2.769 -14.945 1.00 92.25 119 PHE A O 1
ATOM 901 N N . GLY A 1 120 ? -2.306 0.762 -15.501 1.00 93.69 120 GLY A N 1
ATOM 902 C CA . GLY A 1 120 ? -2.765 0.785 -16.881 1.00 93.69 120 GLY A CA 1
ATOM 903 C C . GLY A 1 120 ? -4.292 0.785 -16.979 1.00 93.69 120 GLY A C 1
ATOM 904 O O . GLY A 1 120 ? -4.989 0.062 -16.264 1.00 93.69 120 GLY A O 1
ATOM 905 N N . ALA A 1 121 ? -4.831 1.559 -17.927 1.00 93.94 121 ALA A N 1
ATOM 906 C CA . ALA A 1 121 ? -6.277 1.671 -18.141 1.00 93.94 121 ALA A CA 1
ATOM 907 C C . ALA A 1 121 ? -6.955 0.312 -18.400 1.00 93.94 121 ALA A C 1
ATOM 909 O O . ALA A 1 121 ? -8.098 0.117 -17.998 1.00 93.94 121 ALA A O 1
ATOM 910 N N . TYR A 1 122 ? -6.248 -0.639 -19.020 1.00 95.38 122 TYR A N 1
ATOM 911 C CA . TYR A 1 122 ? -6.741 -2.001 -19.227 1.00 95.38 122 TYR A CA 1
ATOM 912 C C . TYR A 1 122 ? -6.988 -2.736 -17.900 1.00 95.38 122 TYR A C 1
ATOM 914 O O . TYR A 1 122 ? -8.073 -3.273 -17.686 1.00 95.38 122 TYR A O 1
ATOM 922 N N . ASN A 1 123 ? -6.014 -2.723 -16.983 1.00 95.31 123 ASN A N 1
ATOM 923 C CA . ASN A 1 123 ? -6.140 -3.380 -15.680 1.00 95.31 123 ASN A CA 1
ATOM 924 C C . ASN A 1 123 ? -7.173 -2.678 -14.794 1.00 95.31 123 ASN A C 1
ATOM 926 O O . ASN A 1 123 ? -8.010 -3.344 -14.189 1.00 95.31 123 ASN A O 1
ATOM 930 N N . LEU A 1 124 ? -7.205 -1.343 -14.800 1.00 94.81 124 LEU A N 1
ATOM 931 C CA . LEU A 1 124 ? -8.255 -0.573 -14.124 1.00 94.81 124 LEU A CA 1
ATOM 932 C C . LEU A 1 124 ? -9.650 -0.857 -14.700 1.00 94.81 124 LEU A C 1
ATOM 934 O O . LEU A 1 124 ? -10.611 -0.985 -13.945 1.00 94.81 124 LEU A O 1
ATOM 938 N N . GLY A 1 125 ? -9.765 -1.000 -16.022 1.00 95.69 125 GLY A N 1
ATOM 939 C CA . GLY A 1 125 ? -11.005 -1.394 -16.688 1.00 95.69 125 GLY A CA 1
ATOM 940 C C . GLY A 1 125 ? -11.471 -2.775 -16.238 1.00 95.69 125 GLY A C 1
ATOM 941 O O . GLY A 1 125 ? -12.641 -2.950 -15.929 1.00 95.69 125 GLY A O 1
ATOM 942 N N . LYS A 1 126 ? -10.556 -3.737 -16.097 1.00 95.31 126 LYS A N 1
ATOM 943 C CA . LYS A 1 126 ? -10.876 -5.058 -15.542 1.00 95.31 126 LYS A CA 1
ATOM 944 C C . LYS A 1 126 ? -11.365 -4.995 -14.096 1.00 95.31 126 LYS A C 1
ATOM 946 O O . LYS A 1 126 ? -12.378 -5.616 -13.792 1.00 95.31 126 LYS A O 1
ATOM 951 N N . VAL A 1 127 ? -10.697 -4.216 -13.239 1.00 95.62 127 VAL A N 1
ATOM 952 C CA . VAL A 1 127 ? -11.151 -3.962 -11.857 1.00 95.62 127 VAL A CA 1
ATOM 953 C C . VAL A 1 127 ? -12.572 -3.401 -11.850 1.00 95.62 127 VAL A C 1
ATOM 955 O O . VAL A 1 127 ? -13.376 -3.776 -11.005 1.00 95.62 127 VAL A O 1
ATOM 958 N N . PHE A 1 128 ? -12.902 -2.540 -12.815 1.00 96.44 128 PHE A N 1
ATOM 959 C CA . PHE A 1 128 ? -14.231 -1.946 -12.915 1.00 96.44 128 PHE A CA 1
ATOM 960 C C . PHE A 1 128 ? -15.350 -2.958 -13.196 1.00 96.44 128 PHE A C 1
ATOM 962 O O . PHE A 1 128 ? -16.489 -2.731 -12.803 1.00 96.44 128 PHE A O 1
ATOM 969 N N . LEU A 1 129 ? -15.041 -4.056 -13.888 1.00 95.06 129 LEU A N 1
ATOM 970 C CA . LEU A 1 129 ? -16.051 -4.994 -14.378 1.00 95.06 129 LEU A CA 1
ATOM 971 C C . LEU A 1 129 ? -16.538 -5.980 -13.312 1.00 95.06 129 LEU A C 1
ATOM 973 O O . LEU A 1 129 ? -17.732 -6.253 -13.245 1.00 95.06 129 LEU A O 1
ATOM 977 N N . SER A 1 130 ? -15.627 -6.578 -12.542 1.00 93.31 130 SER A N 1
ATOM 978 C CA . SER A 1 130 ? -15.959 -7.567 -11.506 1.00 93.31 130 SER A CA 1
ATOM 979 C C . SER A 1 130 ? -14.735 -7.876 -10.648 1.00 93.31 130 SER A C 1
ATOM 981 O O . SER A 1 130 ? -13.602 -7.829 -11.139 1.00 93.31 130 SER A O 1
ATOM 983 N N . LYS A 1 131 ? -14.968 -8.320 -9.403 1.00 92.75 131 LYS A N 1
ATOM 984 C CA . LYS A 1 131 ? -13.920 -8.898 -8.545 1.00 92.75 131 LYS A CA 1
ATOM 985 C C . LYS A 1 131 ? -13.193 -10.078 -9.195 1.00 92.75 131 LYS A C 1
ATOM 987 O O . LYS A 1 131 ? -12.011 -10.273 -8.937 1.00 92.75 131 LYS A O 1
ATOM 992 N N . ASP A 1 132 ? -13.857 -10.816 -10.086 1.00 94.12 132 ASP A N 1
ATOM 993 C CA . ASP A 1 132 ? -13.267 -11.968 -10.782 1.00 94.12 132 ASP A CA 1
ATOM 994 C C . ASP A 1 132 ? -12.196 -11.559 -11.803 1.00 94.12 132 ASP A C 1
ATOM 996 O O . ASP A 1 132 ? -11.388 -12.383 -12.224 1.00 94.12 132 ASP A O 1
ATOM 1000 N N . PHE A 1 133 ? -12.165 -10.282 -12.195 1.00 92.06 133 PHE A N 1
ATOM 1001 C CA . PHE A 1 133 ? -11.209 -9.745 -13.159 1.00 92.06 133 PHE A CA 1
ATOM 1002 C C . PHE A 1 133 ? -10.083 -8.924 -12.511 1.00 92.06 133 PHE A C 1
ATOM 1004 O O . PHE A 1 133 ? -9.188 -8.457 -13.227 1.00 92.06 133 PHE A O 1
ATOM 1011 N N . GLU A 1 134 ? -10.058 -8.805 -11.177 1.00 92.75 134 GLU A N 1
ATOM 1012 C CA . GLU A 1 134 ? -9.032 -8.113 -10.377 1.00 92.75 134 GLU A CA 1
ATOM 1013 C C . GLU A 1 134 ? -7.698 -8.899 -10.336 1.00 92.75 134 GLU A C 1
ATOM 1015 O O . GLU A 1 134 ? -7.195 -9.257 -9.276 1.00 92.75 134 GLU A O 1
ATOM 1020 N N . HIS A 1 135 ? -7.103 -9.194 -11.498 1.00 90.75 135 HIS A N 1
ATOM 1021 C CA . HIS A 1 135 ? -5.870 -9.996 -11.585 1.00 90.75 135 HIS A CA 1
ATOM 1022 C C . HIS A 1 135 ? -4.607 -9.191 -11.233 1.00 90.75 135 HIS A C 1
ATOM 1024 O O . HIS A 1 135 ? -3.720 -9.708 -10.563 1.00 90.75 135 HIS A O 1
ATOM 1030 N N . LEU A 1 136 ? -4.522 -7.946 -11.721 1.00 93.44 136 LEU A N 1
ATOM 1031 C CA . LEU A 1 136 ? -3.433 -6.994 -11.457 1.00 93.44 136 LEU A CA 1
ATOM 1032 C C . LEU A 1 136 ? -4.023 -5.633 -11.032 1.00 93.44 136 LEU A C 1
ATOM 1034 O O . LEU A 1 136 ? -3.909 -4.651 -11.764 1.00 93.44 136 LEU A O 1
ATOM 1038 N N . PRO A 1 137 ? -4.762 -5.573 -9.909 1.00 93.94 137 PRO A N 1
ATOM 1039 C CA . PRO A 1 137 ? -5.287 -4.320 -9.381 1.00 93.94 137 PRO A CA 1
ATOM 1040 C C . PRO A 1 137 ? -4.154 -3.462 -8.794 1.00 93.94 137 PRO A C 1
ATOM 1042 O O . PRO A 1 137 ? -3.117 -4.002 -8.401 1.00 93.94 137 PRO A O 1
ATOM 1045 N N . PRO A 1 138 ? -4.367 -2.145 -8.627 1.00 92.94 138 PRO A N 1
ATOM 1046 C CA . PRO A 1 138 ? -3.444 -1.307 -7.876 1.00 92.94 138 PRO A CA 1
ATOM 1047 C C . PRO A 1 138 ? -3.105 -1.884 -6.497 1.00 92.94 138 PRO A C 1
ATOM 1049 O O . PRO A 1 138 ? -3.993 -2.267 -5.727 1.00 92.94 138 PRO A O 1
ATOM 1052 N N . ALA A 1 139 ? -1.809 -1.917 -6.177 1.00 91.12 139 ALA A N 1
ATOM 1053 C CA . ALA A 1 139 ? -1.284 -2.665 -5.035 1.00 91.12 139 ALA A CA 1
ATOM 1054 C C . ALA A 1 139 ? -1.854 -2.211 -3.680 1.00 91.12 139 ALA A C 1
ATOM 1056 O O . ALA A 1 139 ? -2.174 -3.045 -2.835 1.00 91.12 139 ALA A O 1
ATOM 1057 N N . THR A 1 140 ? -2.017 -0.902 -3.459 1.00 90.50 140 THR A N 1
ATOM 1058 C CA . THR A 1 140 ? -2.533 -0.373 -2.184 1.00 90.50 140 THR A CA 1
ATOM 1059 C C . THR A 1 140 ? -4.007 -0.734 -1.953 1.00 90.50 140 THR A C 1
ATOM 1061 O O . THR A 1 140 ? -4.303 -1.296 -0.898 1.00 90.50 140 THR A O 1
ATOM 1064 N N . PRO A 1 141 ? -4.941 -0.492 -2.898 1.00 95.25 141 PRO A N 1
ATOM 1065 C CA . PRO A 1 141 ? -6.304 -1.018 -2.811 1.00 95.25 141 PRO A CA 1
ATOM 1066 C C . PRO A 1 141 ? -6.372 -2.523 -2.551 1.00 95.25 141 PRO A C 1
ATOM 1068 O O . PRO A 1 141 ? -7.081 -2.948 -1.641 1.00 95.25 141 PRO A O 1
ATOM 1071 N N . ALA A 1 142 ? -5.590 -3.319 -3.286 1.00 94.75 142 ALA A N 1
ATOM 1072 C CA . ALA A 1 142 ? -5.527 -4.764 -3.084 1.00 94.75 142 ALA A CA 1
ATOM 1073 C C . ALA A 1 142 ? -5.030 -5.125 -1.679 1.00 94.75 142 ALA A C 1
ATOM 1075 O O . ALA A 1 142 ? -5.606 -5.987 -1.022 1.00 94.75 142 ALA A O 1
ATOM 1076 N N . GLY A 1 143 ? -4.011 -4.420 -1.183 1.00 94.31 143 GLY A N 1
ATOM 1077 C CA . GLY A 1 143 ? -3.502 -4.553 0.179 1.00 94.31 143 GLY A CA 1
ATOM 1078 C C . GLY A 1 143 ? -4.562 -4.288 1.244 1.00 94.31 143 GLY A C 1
ATOM 1079 O O . GLY A 1 143 ? -4.653 -5.040 2.209 1.00 94.31 143 GLY A O 1
ATOM 1080 N N . ILE A 1 144 ? -5.398 -3.264 1.055 1.00 96.62 144 ILE A N 1
ATOM 1081 C CA . ILE A 1 144 ? -6.500 -2.943 1.974 1.00 96.62 144 ILE A CA 1
ATOM 1082 C C . ILE A 1 144 ? -7.548 -4.056 1.970 1.00 96.62 144 ILE A C 1
ATOM 1084 O O . ILE A 1 144 ? -7.970 -4.490 3.038 1.00 96.62 144 ILE A O 1
ATOM 1088 N N . ILE A 1 145 ? -7.934 -4.558 0.795 1.00 97.44 145 ILE A N 1
ATOM 1089 C CA . ILE A 1 145 ? -8.856 -5.696 0.696 1.00 97.44 145 ILE A CA 1
ATOM 1090 C C . ILE A 1 145 ? -8.285 -6.928 1.410 1.00 97.44 145 ILE A C 1
ATOM 1092 O O . ILE A 1 145 ? -8.956 -7.498 2.267 1.00 97.44 145 ILE A O 1
ATOM 1096 N N . MET A 1 146 ? -7.032 -7.292 1.128 1.00 95.56 146 MET A N 1
ATOM 1097 C CA . MET A 1 146 ? -6.368 -8.432 1.770 1.00 95.56 146 MET A CA 1
ATOM 1098 C C . MET A 1 146 ? -6.255 -8.256 3.290 1.00 95.56 146 MET A C 1
ATOM 1100 O O . MET A 1 146 ? -6.380 -9.225 4.037 1.00 95.56 146 MET A O 1
ATOM 1104 N N . LEU A 1 147 ? -6.041 -7.027 3.770 1.00 95.75 147 LEU A N 1
ATOM 1105 C CA . LEU A 1 147 ? -6.022 -6.714 5.197 1.00 95.75 147 LEU A CA 1
ATOM 1106 C C . LEU A 1 147 ? -7.395 -6.963 5.838 1.00 95.75 147 LEU A C 1
ATOM 1108 O O . LEU A 1 147 ? -7.472 -7.612 6.881 1.00 95.75 147 LEU A O 1
ATOM 1112 N N . LEU A 1 148 ? -8.474 -6.482 5.214 1.00 97.56 148 LEU A N 1
ATOM 1113 C CA . LEU A 1 148 ? -9.842 -6.709 5.691 1.00 97.56 148 LEU A CA 1
ATOM 1114 C C . LEU A 1 148 ? -10.176 -8.208 5.718 1.00 97.56 148 LEU A C 1
ATOM 1116 O O . LEU A 1 148 ? -10.710 -8.694 6.713 1.00 97.56 148 LEU A O 1
ATOM 1120 N N . GLU A 1 149 ? -9.799 -8.952 4.677 1.00 95.94 149 GLU A N 1
ATOM 1121 C CA . GLU A 1 149 ? -9.983 -10.406 4.592 1.00 95.94 149 GLU A CA 1
ATOM 1122 C C . GLU A 1 149 ? -9.193 -11.155 5.674 1.00 95.94 149 GLU A C 1
ATOM 1124 O O . GLU A 1 149 ? -9.748 -12.018 6.359 1.00 95.94 149 GLU A O 1
ATOM 1129 N N . HIS A 1 150 ? -7.924 -10.792 5.889 1.00 95.69 150 HIS A N 1
ATOM 1130 C CA . HIS A 1 150 ? -7.068 -11.389 6.918 1.00 95.69 150 HIS A CA 1
ATOM 1131 C C . HIS A 1 150 ? -7.683 -11.260 8.317 1.00 95.69 150 HIS A C 1
ATOM 1133 O O . HIS A 1 150 ? -7.724 -12.228 9.078 1.00 95.69 150 HIS A O 1
ATOM 1139 N N . TYR A 1 151 ? -8.211 -10.076 8.633 1.00 95.88 151 TYR A N 1
ATOM 1140 C CA . TYR A 1 151 ? -8.878 -9.797 9.904 1.00 95.88 151 TYR A CA 1
ATOM 1141 C C . TYR A 1 151 ? -10.364 -10.185 9.923 1.00 95.88 151 TYR A C 1
ATOM 1143 O O . TYR A 1 151 ? -11.040 -9.948 10.924 1.00 95.88 151 TYR A O 1
ATOM 1151 N N . LYS A 1 152 ? -10.871 -10.814 8.853 1.00 97.50 152 LYS A N 1
ATOM 1152 C CA . LYS A 1 152 ? -12.267 -11.257 8.706 1.00 97.50 152 LYS A CA 1
ATOM 1153 C C . LYS A 1 152 ? -13.280 -10.128 8.924 1.00 97.50 152 LYS A C 1
ATOM 1155 O O . LYS A 1 152 ? -14.354 -10.345 9.486 1.00 97.50 152 LYS A O 1
ATOM 1160 N N . ILE A 1 153 ? -12.941 -8.919 8.483 1.00 97.94 153 ILE A N 1
ATOM 1161 C CA . ILE A 1 153 ? -13.835 -7.767 8.546 1.00 97.94 153 ILE A CA 1
ATOM 1162 C C . ILE A 1 153 ? -14.845 -7.868 7.395 1.00 97.94 153 ILE A C 1
ATOM 1164 O O . ILE A 1 153 ? -14.440 -7.876 6.232 1.00 97.94 153 ILE A O 1
ATOM 1168 N N . PRO A 1 154 ? -16.158 -7.943 7.682 1.00 97.69 154 PRO A N 1
ATOM 1169 C CA . PRO A 1 154 ? -17.168 -8.051 6.638 1.00 97.69 154 PRO A CA 1
ATOM 1170 C C . PRO A 1 154 ? -17.263 -6.746 5.844 1.00 97.69 154 PRO A C 1
ATOM 1172 O O . PRO A 1 154 ? -17.429 -5.675 6.426 1.00 97.69 154 PRO A O 1
ATOM 1175 N N . VAL A 1 155 ? -17.194 -6.854 4.516 1.00 98.44 155 VAL A N 1
ATOM 1176 C CA . VAL A 1 155 ? -17.339 -5.723 3.580 1.00 98.44 155 VAL A CA 1
ATOM 1177 C C . VAL A 1 155 ? -18.766 -5.622 3.038 1.00 98.44 155 VAL A C 1
ATOM 1179 O O . VAL A 1 155 ? -19.312 -4.524 2.945 1.00 98.44 155 VAL A O 1
ATOM 1182 N N . ALA A 1 156 ? -19.392 -6.761 2.738 1.00 98.44 156 ALA A N 1
ATOM 1183 C CA . ALA A 1 156 ? -20.738 -6.806 2.183 1.00 98.44 156 ALA A CA 1
ATOM 1184 C C . ALA A 1 156 ? -21.753 -6.080 3.080 1.00 98.44 156 ALA A C 1
ATOM 1186 O O . ALA A 1 156 ? -21.753 -6.235 4.305 1.00 98.44 156 ALA A O 1
ATOM 1187 N N . SER A 1 157 ? -22.631 -5.293 2.454 1.00 98.06 157 SER A N 1
ATOM 1188 C CA . SER A 1 157 ? -23.661 -4.465 3.098 1.00 98.06 157 SER A CA 1
ATOM 1189 C C . SER A 1 157 ? -23.144 -3.377 4.052 1.00 98.06 157 SER A C 1
ATOM 1191 O O . SER A 1 157 ? -23.945 -2.751 4.746 1.00 98.06 157 SER A O 1
ATOM 1193 N N . LYS A 1 158 ? -21.830 -3.124 4.113 1.00 98.62 158 LYS A N 1
ATOM 1194 C CA . LYS A 1 158 ? -21.267 -2.013 4.892 1.00 98.62 158 LYS A CA 1
ATOM 1195 C C . LYS A 1 158 ? -21.258 -0.721 4.093 1.00 98.62 158 LYS A C 1
ATOM 1197 O O . LYS A 1 158 ? -21.052 -0.733 2.879 1.00 98.62 158 LYS A O 1
ATOM 1202 N N . HIS A 1 159 ? -21.422 0.405 4.785 1.00 98.81 159 HIS A N 1
ATOM 1203 C CA . HIS A 1 159 ? -21.156 1.716 4.201 1.00 98.81 159 HIS A CA 1
ATOM 1204 C C . HIS A 1 159 ? -19.665 2.038 4.310 1.00 98.81 159 HIS A C 1
ATOM 1206 O O . HIS A 1 159 ? -19.162 2.372 5.384 1.00 98.81 159 HIS A O 1
ATOM 1212 N N . ALA A 1 160 ? -18.952 1.929 3.194 1.00 98.75 160 ALA A N 1
ATOM 1213 C CA . ALA A 1 160 ? -17.562 2.334 3.090 1.00 98.75 160 ALA A CA 1
ATOM 1214 C C . ALA A 1 160 ? -17.453 3.793 2.626 1.00 98.75 160 ALA A C 1
ATOM 1216 O O . ALA A 1 160 ? -17.946 4.160 1.556 1.00 98.75 160 ALA A O 1
ATOM 1217 N N . VAL A 1 161 ? -16.761 4.626 3.401 1.00 98.81 161 VAL A N 1
ATOM 1218 C CA . VAL A 1 161 ? -16.442 6.003 3.012 1.00 98.81 161 VAL A CA 1
ATOM 1219 C C . VAL A 1 161 ? -14.946 6.110 2.776 1.00 98.81 161 VAL A C 1
ATOM 1221 O O . VAL A 1 161 ? -14.143 5.846 3.666 1.00 98.81 161 VAL A O 1
ATOM 1224 N N . ILE A 1 162 ? -14.569 6.526 1.571 1.00 98.75 162 ILE A N 1
ATOM 1225 C CA . ILE A 1 162 ? -13.177 6.757 1.195 1.00 98.75 162 ILE A CA 1
ATOM 1226 C C . ILE A 1 162 ? -12.949 8.260 1.132 1.00 98.75 162 ILE A C 1
ATOM 1228 O O . ILE A 1 162 ? -13.576 8.959 0.339 1.00 98.75 162 ILE A O 1
ATOM 1232 N N . VAL A 1 163 ? -12.029 8.769 1.939 1.00 98.19 163 VAL A N 1
ATOM 1233 C CA . VAL A 1 163 ? -11.563 10.151 1.881 1.00 98.19 163 VAL A CA 1
ATOM 1234 C C . VAL A 1 163 ? -10.299 10.175 1.033 1.00 98.19 163 VAL A C 1
ATOM 1236 O O . VAL A 1 163 ? -9.226 9.796 1.489 1.00 98.19 163 VAL A O 1
ATOM 1239 N N . GLY A 1 164 ? -10.434 10.596 -0.224 1.00 96.38 164 GLY A N 1
ATOM 1240 C CA . GLY A 1 164 ? -9.365 10.561 -1.220 1.00 96.38 164 GLY A CA 1
ATOM 1241 C C . GLY A 1 164 ? -9.835 9.927 -2.528 1.00 96.38 164 GLY A C 1
ATOM 1242 O O . GLY A 1 164 ? -10.511 8.906 -2.536 1.00 96.38 164 GLY A O 1
ATOM 1243 N N . ARG A 1 165 ? -9.472 10.536 -3.664 1.00 95.62 165 ARG A N 1
ATOM 1244 C CA . ARG A 1 165 ? -9.905 10.104 -5.011 1.00 95.62 165 ARG A CA 1
ATOM 1245 C C . ARG A 1 165 ? -8.757 9.973 -6.012 1.00 95.62 165 ARG A C 1
ATOM 1247 O O . ARG A 1 165 ? -8.938 10.228 -7.204 1.00 95.62 165 ARG A O 1
ATOM 1254 N N . SER A 1 166 ? -7.558 9.658 -5.527 1.00 92.31 166 SER A N 1
ATOM 1255 C CA . SER A 1 166 ? -6.407 9.426 -6.402 1.00 92.31 166 SER A CA 1
ATOM 1256 C C . SER A 1 166 ? -6.679 8.251 -7.349 1.00 92.31 166 SER A C 1
ATOM 1258 O O . SER A 1 166 ? -7.467 7.354 -7.038 1.00 92.31 166 SER A O 1
ATOM 1260 N N . ASN A 1 167 ? -6.020 8.254 -8.509 1.00 90.06 167 ASN A N 1
ATOM 1261 C CA . ASN A 1 167 ? -6.137 7.161 -9.481 1.00 90.06 167 ASN A CA 1
ATOM 1262 C C . ASN A 1 167 ? -5.461 5.868 -8.991 1.00 90.06 167 ASN A C 1
ATOM 1264 O O . ASN A 1 167 ? -5.793 4.799 -9.480 1.00 90.06 167 ASN A O 1
ATOM 1268 N N . ILE A 1 168 ? -4.549 5.973 -8.019 1.00 86.56 168 ILE A N 1
ATOM 1269 C CA . ILE A 1 168 ? -3.746 4.852 -7.512 1.00 86.56 168 ILE A CA 1
ATOM 1270 C C . ILE A 1 168 ? -4.310 4.212 -6.233 1.00 86.56 168 ILE A C 1
ATOM 1272 O O . ILE A 1 168 ? -3.960 3.081 -5.916 1.00 86.56 168 ILE A O 1
ATOM 1276 N N . VAL A 1 169 ? -5.180 4.915 -5.493 1.00 92.00 169 VAL A N 1
ATOM 1277 C CA . VAL A 1 169 ? -5.796 4.396 -4.257 1.00 92.00 169 VAL A CA 1
ATOM 1278 C C . VAL A 1 169 ? -7.308 4.584 -4.272 1.00 92.00 169 VAL A C 1
ATOM 1280 O O . VAL A 1 169 ? -8.048 3.613 -4.363 1.00 92.00 169 VAL A O 1
ATOM 1283 N N . GLY A 1 170 ? -7.785 5.828 -4.189 1.00 94.94 170 GLY A N 1
ATOM 1284 C CA . GLY A 1 170 ? -9.182 6.092 -3.832 1.00 94.94 170 GLY A CA 1
ATOM 1285 C C . GLY A 1 170 ? -10.204 5.566 -4.841 1.00 94.94 170 GLY A C 1
ATOM 1286 O O . GLY A 1 170 ? -11.136 4.860 -4.468 1.00 94.94 170 GLY A O 1
ATOM 1287 N N . LYS A 1 171 ? -10.020 5.879 -6.130 1.00 97.00 171 LYS A N 1
ATOM 1288 C CA . LYS A 1 171 ? -10.928 5.423 -7.197 1.00 97.00 171 LYS A CA 1
ATOM 1289 C C . LYS A 1 171 ? -10.938 3.898 -7.373 1.00 97.00 171 LYS A C 1
ATOM 1291 O O . LYS A 1 171 ? -12.030 3.340 -7.343 1.00 97.00 171 LYS A O 1
ATOM 1296 N N . PRO A 1 172 ? -9.790 3.210 -7.544 1.00 96.25 172 PRO A N 1
ATOM 1297 C CA . PRO A 1 172 ? -9.794 1.754 -7.671 1.00 96.25 172 PRO A CA 1
ATOM 1298 C C . PRO A 1 172 ? -10.355 1.065 -6.424 1.00 96.25 172 PRO A C 1
ATOM 1300 O O . PRO A 1 172 ? -11.185 0.172 -6.560 1.00 96.25 172 PRO A O 1
ATOM 1303 N N . LEU A 1 173 ? -10.003 1.525 -5.216 1.00 98.12 173 LEU A N 1
ATOM 1304 C CA . LEU A 1 173 ? -10.542 0.953 -3.979 1.00 98.12 173 LEU A CA 1
ATOM 1305 C C . LEU A 1 173 ? -12.064 1.091 -3.887 1.00 98.12 173 LEU A C 1
ATOM 1307 O O . LEU A 1 173 ? -12.729 0.163 -3.433 1.00 98.12 173 LEU A O 1
ATOM 1311 N N . ALA A 1 174 ? -12.622 2.217 -4.341 1.00 98.38 174 ALA A N 1
ATOM 1312 C CA . ALA A 1 174 ? -14.067 2.416 -4.354 1.00 98.38 174 ALA A CA 1
ATOM 1313 C C . ALA A 1 174 ? -14.783 1.327 -5.157 1.00 98.38 174 ALA A C 1
ATOM 1315 O O . ALA A 1 174 ? -15.777 0.773 -4.698 1.00 98.38 174 ALA A O 1
ATOM 1316 N N . ILE A 1 175 ? -14.246 0.990 -6.329 1.00 98.19 175 ILE A N 1
ATOM 1317 C CA . ILE A 1 175 ? -14.826 -0.046 -7.179 1.00 98.19 175 ILE A CA 1
ATOM 1318 C C . ILE A 1 175 ? -14.589 -1.443 -6.599 1.00 98.19 175 ILE A C 1
ATOM 1320 O O . ILE A 1 175 ? -15.512 -2.246 -6.560 1.00 98.19 175 ILE A O 1
ATOM 1324 N N . MET A 1 176 ? -13.403 -1.720 -6.056 1.00 98.44 176 MET A N 1
ATOM 1325 C CA . MET A 1 176 ? -13.118 -3.017 -5.427 1.00 98.44 176 MET A CA 1
ATOM 1326 C C . MET A 1 176 ? -14.023 -3.304 -4.219 1.00 98.44 176 MET A C 1
ATOM 1328 O O . MET A 1 176 ? -14.403 -4.453 -3.992 1.00 98.44 176 MET A O 1
ATOM 1332 N N . LEU A 1 177 ? -14.384 -2.276 -3.443 1.00 98.56 177 LEU A N 1
ATOM 1333 C CA . LEU A 1 177 ? -15.355 -2.399 -2.351 1.00 98.56 177 LEU A CA 1
ATOM 1334 C C . LEU A 1 177 ? -16.783 -2.569 -2.880 1.00 98.56 177 LEU A C 1
ATOM 1336 O O . LEU A 1 177 ? -17.526 -3.392 -2.351 1.00 98.56 177 LEU A O 1
ATOM 1340 N N . LEU A 1 178 ? -17.148 -1.853 -3.948 1.00 98.38 178 LEU A N 1
ATOM 1341 C CA . LEU A 1 178 ? -18.442 -2.017 -4.615 1.00 98.38 178 LEU A CA 1
ATOM 1342 C C . LEU A 1 178 ? -18.620 -3.443 -5.163 1.00 98.38 178 LEU A C 1
ATOM 1344 O O . LEU A 1 178 ? -19.654 -4.060 -4.934 1.00 98.38 178 LEU A O 1
ATOM 1348 N N . ASN A 1 179 ? -17.583 -4.011 -5.789 1.00 98.06 179 ASN A N 1
ATOM 1349 C CA . ASN A 1 179 ? -17.551 -5.404 -6.259 1.00 98.06 179 ASN A CA 1
ATOM 1350 C C . ASN A 1 179 ? -17.679 -6.440 -5.121 1.00 98.06 179 ASN A C 1
ATOM 1352 O O . ASN A 1 179 ? -17.847 -7.633 -5.377 1.00 98.06 179 ASN A O 1
ATOM 1356 N N . ARG A 1 180 ? -17.538 -6.003 -3.865 1.00 98.06 180 ARG A N 1
ATOM 1357 C CA . ARG A 1 180 ? -17.677 -6.800 -2.636 1.00 98.06 180 ARG A CA 1
ATOM 1358 C C . ARG A 1 180 ? -18.928 -6.404 -1.847 1.00 98.06 180 ARG A C 1
ATOM 1360 O O . ARG A 1 180 ? -18.970 -6.569 -0.629 1.00 98.06 180 ARG A O 1
ATOM 1367 N N . ASP A 1 181 ? -19.928 -5.882 -2.554 1.00 98.44 181 ASP A N 1
ATOM 1368 C CA . ASP A 1 181 ? -21.272 -5.582 -2.063 1.00 98.44 181 ASP A CA 1
ATOM 1369 C C . ASP A 1 181 ? -21.329 -4.486 -0.984 1.00 98.44 181 ASP A C 1
ATOM 1371 O O . ASP A 1 181 ? -22.281 -4.426 -0.201 1.00 98.44 181 ASP A O 1
ATOM 1375 N N . ALA A 1 182 ? -20.320 -3.612 -0.907 1.00 98.62 182 ALA A N 1
ATOM 1376 C CA . ALA A 1 182 ? -20.372 -2.431 -0.049 1.00 98.62 182 ALA A CA 1
ATOM 1377 C C . ALA A 1 182 ? -21.156 -1.288 -0.711 1.00 98.62 182 ALA A C 1
ATOM 1379 O O . ALA A 1 182 ? -21.050 -1.047 -1.915 1.00 98.62 182 ALA A O 1
ATOM 1380 N N . THR A 1 183 ? -21.853 -0.495 0.100 1.00 98.75 183 THR A N 1
ATOM 1381 C CA . THR A 1 183 ? -22.296 0.845 -0.305 1.00 98.75 183 THR A CA 1
ATOM 1382 C C . THR A 1 183 ? -21.098 1.777 -0.192 1.00 98.75 183 THR A C 1
ATOM 1384 O O . THR A 1 183 ? -20.510 1.877 0.882 1.00 98.75 183 THR A O 1
ATOM 1387 N N . VAL A 1 184 ? -20.722 2.474 -1.266 1.00 98.62 184 VAL A N 1
ATOM 1388 C CA . VAL A 1 184 ? -19.474 3.255 -1.293 1.00 98.62 184 VAL A CA 1
ATOM 1389 C C . VAL A 1 184 ? -19.737 4.748 -1.475 1.00 98.62 184 VAL A C 1
ATOM 1391 O O . VAL A 1 184 ? -20.498 5.164 -2.345 1.00 98.62 184 VAL A O 1
ATOM 1394 N N . THR A 1 185 ? -19.066 5.584 -0.683 1.00 98.62 185 THR A N 1
ATOM 1395 C CA . THR A 1 185 ? -19.028 7.042 -0.865 1.00 98.62 185 THR A CA 1
ATOM 1396 C C . THR A 1 185 ? -17.588 7.514 -0.992 1.00 98.62 185 THR A C 1
ATOM 1398 O O . THR A 1 185 ? -16.774 7.306 -0.096 1.00 98.62 185 THR A O 1
ATOM 1401 N N . VAL A 1 186 ? -17.272 8.197 -2.093 1.00 98.50 186 VAL A N 1
ATOM 1402 C CA . VAL A 1 186 ? -15.945 8.783 -2.313 1.00 98.50 186 VAL A CA 1
ATOM 1403 C C . VAL A 1 186 ? -15.990 10.274 -2.013 1.00 98.50 186 VAL A C 1
ATOM 1405 O O . VAL A 1 186 ? -16.619 11.055 -2.725 1.00 98.50 186 VAL A O 1
ATOM 1408 N N . CYS A 1 187 ? -15.278 10.676 -0.969 1.00 98.31 187 CYS A N 1
ATOM 1409 C CA . CYS A 1 187 ? -15.094 12.061 -0.577 1.00 98.31 187 CYS A CA 1
ATOM 1410 C C . CYS A 1 187 ? -13.752 12.619 -1.071 1.00 98.31 187 CYS A C 1
ATOM 1412 O O . CYS A 1 187 ? -12.792 11.894 -1.340 1.00 98.31 187 CYS A O 1
ATOM 1414 N N . HIS A 1 188 ? -13.670 13.941 -1.194 1.00 97.56 188 HIS A N 1
ATOM 1415 C CA . HIS A 1 188 ? -12.475 14.642 -1.661 1.00 97.56 188 HIS A CA 1
ATOM 1416 C C . HIS A 1 188 ? -12.461 16.100 -1.193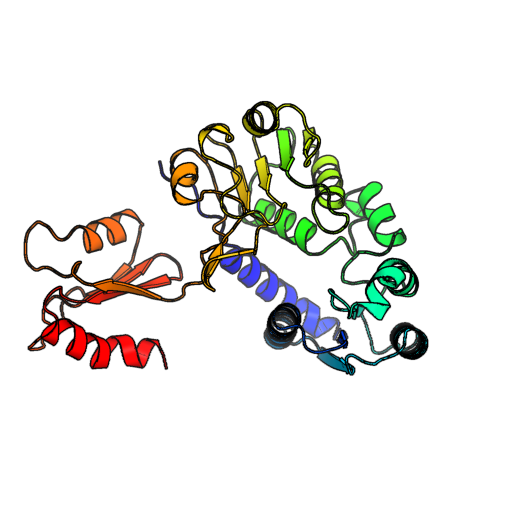 1.00 97.56 188 HIS A C 1
ATOM 1418 O O . HIS A 1 188 ? -13.395 16.583 -0.565 1.00 97.56 188 HIS A O 1
ATOM 1424 N N . SER A 1 189 ? -11.432 16.856 -1.579 1.00 96.62 189 SER A N 1
ATOM 1425 C CA . SER A 1 189 ? -11.237 18.275 -1.225 1.00 96.62 189 SER A CA 1
ATOM 1426 C C . SER A 1 189 ? -12.343 19.249 -1.670 1.00 96.62 189 SER A C 1
ATOM 1428 O O . SER A 1 189 ? -12.230 20.446 -1.433 1.00 96.62 189 SER A O 1
ATOM 1430 N N . LYS A 1 190 ? -13.389 18.765 -2.349 1.00 97.69 190 LYS A N 1
ATOM 1431 C CA . LYS A 1 190 ? -14.552 19.557 -2.793 1.00 97.69 190 LYS A CA 1
ATOM 1432 C C . LYS A 1 190 ? -15.871 19.039 -2.203 1.00 97.69 190 LYS A C 1
ATOM 1434 O O . LYS A 1 190 ? -16.933 19.523 -2.578 1.00 97.69 190 LYS A O 1
ATOM 1439 N N . THR A 1 191 ? -15.815 18.050 -1.313 1.00 97.88 191 THR A N 1
ATOM 1440 C CA . THR A 1 191 ? -16.967 17.597 -0.530 1.00 97.88 191 THR A CA 1
ATOM 1441 C C . THR A 1 191 ? -17.338 18.702 0.462 1.00 97.88 191 THR A C 1
ATOM 1443 O O . THR A 1 191 ? -16.473 19.152 1.206 1.00 97.88 191 THR A O 1
ATOM 1446 N N . LYS A 1 192 ? -18.597 19.165 0.446 1.00 96.06 192 LYS A N 1
ATOM 1447 C CA . LYS A 1 192 ? -19.052 20.317 1.251 1.00 96.06 192 LYS A CA 1
ATOM 1448 C C . LYS A 1 192 ? -18.969 20.063 2.758 1.00 96.06 192 LYS A C 1
ATOM 1450 O O . LYS A 1 192 ? -18.414 20.886 3.472 1.00 96.06 192 LYS A O 1
ATOM 1455 N N . ASP A 1 193 ? -19.499 18.931 3.214 1.00 96.38 193 ASP A N 1
ATOM 1456 C CA . ASP A 1 193 ? -19.454 18.516 4.618 1.00 96.38 193 ASP A CA 1
ATOM 1457 C C . ASP A 1 193 ? -18.849 17.115 4.710 1.00 96.38 193 ASP A C 1
ATOM 1459 O O . ASP A 1 193 ? -19.531 16.091 4.664 1.00 96.38 193 ASP A O 1
ATOM 1463 N N . LEU A 1 194 ? -17.519 17.083 4.739 1.00 97.38 194 LEU A N 1
ATOM 1464 C CA . LEU A 1 194 ? -16.766 15.838 4.796 1.00 97.38 194 LEU A CA 1
ATOM 1465 C C . LEU A 1 194 ? -17.041 15.064 6.090 1.00 97.38 194 LEU A C 1
ATOM 1467 O O . LEU A 1 194 ? -17.158 13.842 6.042 1.00 97.38 194 LEU A O 1
ATOM 1471 N N . ALA A 1 195 ? -17.154 15.770 7.216 1.00 97.06 195 ALA A N 1
ATOM 1472 C CA . ALA A 1 195 ? -17.345 15.160 8.525 1.00 97.06 195 ALA A CA 1
ATOM 1473 C C . ALA A 1 195 ? -18.716 14.480 8.627 1.00 97.06 195 ALA A C 1
ATOM 1475 O O . ALA A 1 195 ? -18.808 13.354 9.111 1.00 97.06 195 ALA A O 1
ATOM 1476 N N . ALA A 1 196 ? -19.779 15.110 8.115 1.00 96.69 196 ALA A N 1
ATOM 1477 C CA . ALA A 1 196 ? -21.095 14.476 8.058 1.00 96.69 196 ALA A CA 1
ATOM 1478 C C . ALA A 1 196 ? -21.090 13.194 7.212 1.00 96.69 196 ALA A C 1
ATOM 1480 O O . ALA A 1 196 ? -21.730 12.215 7.585 1.00 96.69 196 ALA A O 1
ATOM 1481 N N . MET A 1 197 ? -20.346 13.171 6.101 1.00 96.94 197 MET A N 1
ATOM 1482 C CA . MET A 1 197 ? -20.238 11.971 5.265 1.00 96.94 197 MET A CA 1
ATOM 1483 C C . MET A 1 197 ? -19.449 10.858 5.963 1.00 96.94 197 MET A C 1
ATOM 1485 O O . MET A 1 197 ? -19.908 9.719 6.003 1.00 96.94 197 MET A O 1
ATOM 1489 N N . SER A 1 198 ? -18.285 11.170 6.540 1.00 97.06 198 SER A N 1
ATOM 1490 C CA . SER A 1 198 ? -17.424 10.168 7.180 1.00 97.06 198 SER A CA 1
ATOM 1491 C C . SER A 1 198 ? -18.031 9.566 8.451 1.00 97.06 198 SER A C 1
ATOM 1493 O O . SER A 1 198 ? -17.793 8.394 8.731 1.00 97.06 198 SER A O 1
ATOM 1495 N N . ARG A 1 199 ? -18.882 10.305 9.179 1.00 97.12 199 ARG A N 1
ATOM 1496 C CA . ARG A 1 199 ? -19.601 9.804 10.369 1.00 97.12 199 ARG A CA 1
ATOM 1497 C C . ARG A 1 199 ? -20.623 8.705 10.078 1.00 97.12 199 ARG A C 1
ATOM 1499 O O . ARG A 1 199 ? -21.085 8.058 11.013 1.00 97.12 199 ARG A O 1
ATOM 1506 N N . HIS A 1 200 ? -21.000 8.486 8.821 1.00 96.38 200 HIS A N 1
ATOM 1507 C CA . HIS A 1 200 ? -21.886 7.379 8.454 1.00 96.38 200 HIS A CA 1
ATOM 1508 C C . HIS A 1 200 ? -21.129 6.085 8.131 1.00 96.38 200 HIS A C 1
ATOM 1510 O O . HIS A 1 200 ? -21.744 5.022 8.074 1.00 96.38 200 HIS A O 1
ATOM 1516 N N . ALA A 1 201 ? -19.803 6.158 7.985 1.00 98.44 201 ALA A N 1
ATOM 1517 C CA . ALA A 1 201 ? -18.976 5.036 7.575 1.00 98.44 201 ALA A CA 1
ATOM 1518 C C . ALA A 1 201 ? -18.971 3.907 8.615 1.00 98.44 201 ALA A C 1
ATOM 1520 O O . ALA A 1 201 ? -18.602 4.112 9.771 1.00 98.44 201 ALA A O 1
ATOM 1521 N N . ASP A 1 202 ? -19.301 2.693 8.182 1.00 98.75 202 ASP A N 1
ATOM 1522 C CA . ASP A 1 202 ? -18.933 1.474 8.904 1.00 98.75 202 ASP A CA 1
ATOM 1523 C C . ASP A 1 202 ? -17.449 1.146 8.689 1.00 98.75 202 ASP A C 1
ATOM 1525 O O . ASP A 1 202 ? -16.789 0.627 9.589 1.00 98.75 202 ASP A O 1
ATOM 1529 N N . ILE A 1 203 ? -16.930 1.469 7.497 1.00 98.81 203 ILE A N 1
ATOM 1530 C CA . ILE A 1 203 ? -15.517 1.358 7.126 1.00 98.81 203 ILE A CA 1
ATOM 1531 C C . ILE A 1 203 ? -15.062 2.717 6.587 1.00 98.81 203 ILE A C 1
ATOM 1533 O O . ILE A 1 203 ? -15.490 3.141 5.513 1.00 98.81 203 ILE A O 1
ATOM 1537 N N . LEU A 1 204 ? -14.196 3.411 7.320 1.00 98.75 204 LEU A N 1
ATOM 1538 C CA . LEU A 1 204 ? -13.613 4.685 6.910 1.00 98.75 204 LEU A CA 1
ATOM 1539 C C . LEU A 1 204 ? -12.189 4.463 6.402 1.00 98.75 204 LEU A C 1
ATOM 1541 O O . LEU A 1 204 ? -11.348 3.958 7.140 1.00 98.75 204 LEU A O 1
ATOM 1545 N N . ILE A 1 205 ? -11.901 4.875 5.169 1.00 98.62 205 ILE A N 1
ATOM 1546 C CA . ILE A 1 205 ? -10.553 4.819 4.593 1.00 98.62 205 ILE A CA 1
ATOM 1547 C C . ILE A 1 205 ? -10.049 6.236 4.316 1.00 98.62 205 ILE A C 1
ATOM 1549 O O . ILE A 1 205 ? -10.682 6.978 3.568 1.00 98.62 205 ILE A O 1
ATOM 1553 N N . ALA A 1 206 ? -8.898 6.605 4.875 1.00 97.62 206 ALA A N 1
ATOM 1554 C CA . ALA A 1 206 ? -8.250 7.897 4.663 1.00 97.62 206 ALA A CA 1
ATOM 1555 C C . ALA A 1 206 ? -7.011 7.746 3.767 1.00 97.62 206 ALA A C 1
ATOM 1557 O O . ALA A 1 206 ? -6.106 6.983 4.088 1.00 97.62 206 ALA A O 1
ATOM 1558 N N . ALA A 1 207 ? -6.988 8.448 2.630 1.00 94.81 207 ALA A N 1
ATOM 1559 C CA . ALA A 1 207 ? -5.914 8.400 1.635 1.00 94.81 207 ALA A CA 1
ATOM 1560 C C . ALA A 1 207 ? -5.700 9.780 0.980 1.00 94.81 207 ALA A C 1
ATOM 1562 O O . ALA A 1 207 ? -5.886 9.965 -0.230 1.00 94.81 207 ALA A O 1
ATOM 1563 N N . ILE A 1 208 ? -5.355 10.773 1.799 1.00 94.81 208 ILE A N 1
ATOM 1564 C CA . ILE A 1 208 ? -5.197 12.186 1.421 1.00 94.81 208 ILE A CA 1
ATOM 1565 C C . ILE A 1 208 ? -3.799 12.756 1.675 1.00 94.81 208 ILE A C 1
ATOM 1567 O O . ILE A 1 208 ? -3.518 13.845 1.172 1.00 94.81 208 ILE A O 1
ATOM 1571 N N . GLY A 1 209 ? -2.936 12.058 2.418 1.00 91.38 209 GLY A N 1
ATOM 1572 C CA . GLY A 1 209 ? -1.567 12.502 2.697 1.00 91.38 209 GLY A CA 1
ATOM 1573 C C . GLY A 1 209 ? -1.502 13.761 3.569 1.00 91.38 209 GLY A C 1
ATOM 1574 O O . GLY A 1 209 ? -0.592 14.578 3.420 1.00 91.38 209 GLY A O 1
ATOM 1575 N N . LYS A 1 210 ? -2.474 13.950 4.463 1.00 93.50 210 LYS A N 1
ATOM 1576 C CA . LYS A 1 210 ? -2.555 15.080 5.393 1.00 93.50 210 LYS A CA 1
ATOM 1577 C C . LYS A 1 210 ? -2.526 14.565 6.833 1.00 93.50 210 LYS A C 1
ATOM 1579 O O . LYS A 1 210 ? -3.548 14.054 7.285 1.00 93.50 210 LYS A O 1
ATOM 1584 N N . PRO A 1 211 ? -1.406 14.748 7.560 1.00 92.38 211 PRO A N 1
ATOM 1585 C CA . PRO A 1 211 ? -1.238 14.244 8.918 1.00 92.38 211 PRO A CA 1
ATOM 1586 C C . PRO A 1 211 ? -2.413 14.580 9.839 1.00 92.38 211 PRO A C 1
ATOM 1588 O O . PRO A 1 211 ? -2.769 15.753 9.959 1.00 92.38 211 PRO A O 1
ATOM 1591 N N . LYS A 1 212 ? -2.969 13.566 10.517 1.00 93.25 212 LYS A N 1
ATOM 1592 C CA . LYS A 1 212 ? -4.015 13.704 11.554 1.00 93.25 212 LYS A CA 1
ATOM 1593 C C . LYS A 1 212 ? -5.245 14.520 11.130 1.00 93.25 212 LYS A C 1
ATOM 1595 O O . LYS A 1 212 ? -5.894 15.154 11.958 1.00 93.25 212 LYS A O 1
ATOM 1600 N N . PHE A 1 213 ? -5.549 14.543 9.839 1.00 96.88 213 PHE A N 1
ATOM 1601 C CA . PHE A 1 213 ? -6.664 15.308 9.300 1.00 96.88 213 PHE A CA 1
ATOM 1602 C C . PHE A 1 213 ? -8.025 14.721 9.700 1.00 96.88 213 PHE A C 1
ATOM 1604 O O . PHE A 1 213 ? -8.966 15.473 9.931 1.00 96.88 213 PHE A O 1
ATOM 1611 N N . ILE A 1 214 ? -8.142 13.392 9.776 1.00 97.75 214 ILE A N 1
ATOM 1612 C CA . ILE A 1 214 ? -9.353 12.723 10.259 1.00 97.75 214 ILE A CA 1
ATOM 1613 C C . ILE A 1 214 ? -9.321 12.686 11.786 1.00 97.75 214 ILE A C 1
ATOM 1615 O O . ILE A 1 214 ? -8.488 12.001 12.382 1.00 97.75 214 ILE A O 1
ATOM 1619 N N . THR A 1 215 ? -10.246 13.413 12.406 1.00 97.44 215 THR A N 1
ATOM 1620 C CA . THR A 1 215 ? -10.378 13.560 13.860 1.00 97.44 215 THR A CA 1
ATOM 1621 C C . THR A 1 215 ? -11.486 12.676 14.433 1.00 97.44 215 THR A C 1
ATOM 1623 O O . THR A 1 215 ? -12.334 12.151 13.711 1.00 97.44 215 THR A O 1
ATOM 1626 N N . LYS A 1 216 ? -11.496 12.507 15.763 1.00 96.62 216 LYS A N 1
ATOM 1627 C CA . LYS A 1 216 ? -12.461 11.663 16.493 1.00 96.62 216 LYS A CA 1
ATOM 1628 C C . LYS A 1 216 ? -13.922 11.977 16.166 1.00 96.62 216 LYS A C 1
ATOM 1630 O O . LYS A 1 216 ? -14.719 11.059 16.017 1.00 96.62 216 LYS A O 1
ATOM 1635 N N . ASP A 1 217 ? -14.275 13.252 16.021 1.00 96.88 217 ASP A N 1
ATOM 1636 C CA . ASP A 1 217 ? -15.643 13.673 15.711 1.00 96.88 217 ASP A CA 1
ATOM 1637 C C . ASP A 1 217 ? -16.075 13.312 14.283 1.00 96.88 217 ASP A C 1
ATOM 1639 O O . ASP A 1 217 ? -17.266 13.301 14.003 1.00 96.88 217 ASP A O 1
ATOM 1643 N N . MET A 1 218 ? -15.146 12.988 13.382 1.00 98.12 218 MET A N 1
ATOM 1644 C CA . MET A 1 218 ? -15.436 12.587 12.003 1.00 98.12 218 MET A CA 1
ATOM 1645 C C . MET A 1 218 ? -15.723 11.086 11.857 1.00 98.12 218 MET A C 1
ATOM 1647 O O . MET A 1 218 ? -16.066 10.644 10.759 1.00 98.12 218 MET A O 1
ATOM 1651 N N . VAL A 1 219 ? -15.573 10.297 12.925 1.00 98.25 219 VAL A N 1
ATOM 1652 C CA . VAL A 1 219 ? -15.634 8.830 12.890 1.00 98.25 219 VAL A CA 1
ATOM 1653 C C . VAL A 1 219 ? -16.865 8.322 13.635 1.00 98.25 219 VAL A C 1
ATOM 1655 O O . VAL A 1 219 ? -17.144 8.727 14.762 1.00 98.25 219 VAL A O 1
ATOM 1658 N N . LYS A 1 220 ? -17.594 7.389 13.018 1.00 98.12 220 LYS A N 1
ATOM 1659 C CA . LYS A 1 220 ? -18.695 6.668 13.666 1.00 98.12 220 LYS A CA 1
ATOM 1660 C C . LYS A 1 220 ? -18.155 5.787 14.806 1.00 98.12 220 LYS A C 1
ATOM 1662 O O . LYS A 1 220 ? -17.235 5.001 14.565 1.00 98.12 220 LYS A O 1
ATOM 1667 N N . PRO A 1 221 ? -18.728 5.827 16.021 1.00 97.62 221 PRO A N 1
ATOM 1668 C CA . PRO A 1 221 ? -18.402 4.844 17.050 1.00 97.62 221 PRO A CA 1
ATOM 1669 C C . PRO A 1 221 ? -18.626 3.410 16.543 1.00 97.62 221 PRO A C 1
ATOM 1671 O O . PRO A 1 221 ? -19.666 3.098 15.967 1.00 97.62 221 PRO A O 1
ATOM 1674 N N . GLY A 1 222 ? -17.638 2.540 16.739 1.00 97.44 222 GLY A N 1
ATOM 1675 C CA . GLY A 1 222 ? -17.621 1.164 16.247 1.00 97.44 222 GLY A CA 1
ATOM 1676 C C . GLY A 1 222 ? -17.167 0.996 14.791 1.00 97.44 222 GLY A C 1
ATOM 1677 O O . GLY A 1 222 ? -17.161 -0.135 14.305 1.00 97.44 222 GLY A O 1
ATOM 1678 N N . ALA A 1 223 ? -16.765 2.061 14.090 1.00 98.31 223 ALA A N 1
ATOM 1679 C CA . ALA A 1 223 ? -16.242 1.955 12.726 1.00 98.31 223 ALA A CA 1
ATOM 1680 C C . ALA A 1 223 ? -14.901 1.217 12.656 1.00 98.31 223 ALA A C 1
ATOM 1682 O O . ALA A 1 223 ? -14.100 1.241 13.593 1.00 98.31 223 ALA A O 1
ATOM 1683 N N . VAL A 1 224 ? -14.646 0.616 11.499 1.00 98.69 224 VAL A N 1
ATOM 1684 C CA . VAL A 1 224 ? -13.320 0.165 11.080 1.00 98.69 224 VAL A CA 1
ATOM 1685 C C . VAL A 1 224 ? -12.617 1.332 10.394 1.00 98.69 224 VAL A C 1
ATOM 1687 O O . VAL A 1 224 ? -13.184 1.934 9.485 1.00 98.69 224 VAL A O 1
ATOM 1690 N N . VAL A 1 225 ? -11.391 1.654 10.800 1.00 98.38 225 VAL A N 1
ATOM 1691 C CA . VAL A 1 225 ? -10.636 2.795 10.264 1.00 98.38 225 VAL A CA 1
ATOM 1692 C C . VAL A 1 225 ? -9.335 2.328 9.614 1.00 98.38 225 VAL A C 1
ATOM 1694 O O . VAL A 1 225 ? -8.480 1.731 10.265 1.00 98.38 225 VAL A O 1
ATOM 1697 N N . ILE A 1 226 ? -9.179 2.621 8.324 1.00 98.00 226 ILE A N 1
ATOM 1698 C CA . ILE A 1 226 ? -7.987 2.322 7.528 1.00 98.00 226 ILE A CA 1
ATOM 1699 C C . ILE A 1 226 ? -7.289 3.636 7.165 1.00 98.00 226 ILE A C 1
ATOM 1701 O O . ILE A 1 226 ? -7.831 4.477 6.451 1.00 98.00 226 ILE A O 1
ATOM 1705 N N . ASP A 1 227 ? -6.067 3.796 7.641 1.00 96.12 227 ASP A N 1
ATOM 1706 C CA . ASP A 1 227 ? -5.188 4.933 7.415 1.00 96.12 227 ASP A CA 1
ATOM 1707 C C . ASP A 1 227 ? -4.118 4.549 6.391 1.00 96.12 227 ASP A C 1
ATOM 1709 O O . ASP A 1 227 ? -3.248 3.715 6.650 1.00 96.12 227 ASP A O 1
ATOM 1713 N N . VAL A 1 228 ? -4.213 5.144 5.204 1.00 92.50 228 VAL A N 1
ATOM 1714 C CA . VAL A 1 228 ? -3.276 4.950 4.089 1.00 92.50 228 VAL A CA 1
ATOM 1715 C C . VAL A 1 228 ? -2.203 6.048 4.080 1.00 92.50 228 VAL A C 1
ATOM 1717 O O . VAL A 1 228 ? -1.288 6.020 3.257 1.00 92.50 228 VAL A O 1
ATOM 1720 N N . GLY A 1 229 ? -2.301 7.035 4.973 1.00 87.75 229 GLY A N 1
ATOM 1721 C CA . GLY A 1 229 ? -1.386 8.163 5.044 1.00 87.75 229 GLY A CA 1
ATOM 1722 C C . GLY A 1 229 ? 0.034 7.732 5.407 1.00 87.75 229 GLY A C 1
ATOM 1723 O O . GLY A 1 229 ? 0.264 6.993 6.361 1.00 87.75 229 GLY A O 1
ATOM 1724 N N . THR A 1 230 ? 1.011 8.239 4.657 1.00 83.88 230 THR A N 1
ATOM 1725 C CA . THR A 1 230 ? 2.444 7.986 4.891 1.00 83.88 230 THR A CA 1
ATOM 1726 C C . THR A 1 230 ? 3.247 9.284 4.963 1.00 83.88 230 THR A C 1
ATOM 1728 O O . THR A 1 230 ? 4.400 9.343 4.530 1.00 83.88 230 THR A O 1
ATOM 1731 N N . SER A 1 231 ? 2.631 10.358 5.449 1.00 83.44 231 SER A N 1
ATOM 1732 C CA . SER A 1 231 ? 3.269 11.671 5.534 1.00 83.44 231 SER A CA 1
ATOM 1733 C C . SER A 1 231 ? 4.393 11.674 6.571 1.00 83.44 231 SER A C 1
ATOM 1735 O O . SER A 1 231 ? 4.400 10.871 7.502 1.00 83.44 231 SER A O 1
ATOM 1737 N N . ARG A 1 232 ? 5.371 12.574 6.423 1.00 77.00 232 ARG A N 1
ATOM 1738 C CA . ARG A 1 232 ? 6.448 12.749 7.407 1.00 77.00 232 ARG A CA 1
ATOM 1739 C C . ARG A 1 232 ? 6.290 14.074 8.140 1.00 77.00 232 ARG A C 1
ATOM 1741 O O . ARG A 1 232 ? 6.269 15.120 7.503 1.00 77.00 232 ARG A O 1
ATOM 1748 N N . VAL A 1 233 ? 6.216 14.013 9.465 1.00 75.56 233 VAL A N 1
ATOM 1749 C CA . VAL A 1 233 ? 6.224 15.174 10.367 1.00 75.56 233 VAL A CA 1
ATOM 1750 C C . VAL A 1 233 ? 7.415 14.994 11.299 1.00 75.56 233 VAL A C 1
ATOM 1752 O O . VAL A 1 233 ? 7.551 13.940 11.917 1.00 75.56 233 VAL A O 1
ATOM 1755 N N . ASP A 1 234 ? 8.330 15.963 11.321 1.00 75.00 234 ASP A N 1
ATOM 1756 C CA . ASP A 1 234 ? 9.578 15.898 12.099 1.00 75.00 234 ASP A CA 1
ATOM 1757 C C . ASP A 1 234 ? 10.386 14.609 11.848 1.00 75.00 234 ASP A C 1
ATOM 1759 O O . ASP A 1 234 ? 10.902 13.961 12.758 1.00 75.00 234 ASP A O 1
ATOM 1763 N N . GLY A 1 235 ? 10.430 14.175 10.582 1.00 69.19 235 GLY A N 1
ATOM 1764 C CA . GLY A 1 235 ? 11.106 12.947 10.148 1.00 69.19 235 GLY A CA 1
ATOM 1765 C C . GLY A 1 235 ? 10.360 11.643 10.464 1.00 69.19 235 GLY A C 1
ATOM 1766 O O . GLY A 1 235 ? 10.728 10.598 9.918 1.00 69.19 235 GLY A O 1
ATOM 1767 N N . LYS A 1 236 ? 9.289 11.692 11.266 1.00 69.62 236 LYS A N 1
ATOM 1768 C CA . LYS A 1 236 ? 8.487 10.532 11.675 1.00 69.62 236 LYS A CA 1
ATOM 1769 C C . LYS A 1 236 ? 7.311 10.298 10.740 1.00 69.62 236 LYS A C 1
ATOM 1771 O O . LYS A 1 236 ? 6.635 11.236 10.322 1.00 69.62 236 LYS A O 1
ATOM 1776 N N . LEU A 1 237 ? 7.045 9.026 10.453 1.00 77.50 237 LEU A N 1
ATOM 1777 C CA . LEU A 1 237 ? 5.869 8.617 9.696 1.00 77.50 237 LEU A CA 1
ATOM 1778 C C . LEU A 1 237 ? 4.606 8.942 10.503 1.00 77.50 237 LEU A C 1
ATOM 1780 O O . LEU A 1 237 ? 4.499 8.558 11.665 1.00 77.50 237 LEU A O 1
ATOM 1784 N N . THR A 1 238 ? 3.685 9.677 9.893 1.00 83.56 238 THR A N 1
ATOM 1785 C CA . THR A 1 238 ? 2.408 10.102 10.468 1.00 83.56 238 THR A CA 1
ATOM 1786 C C . THR A 1 238 ? 1.314 9.889 9.433 1.00 83.56 238 THR A C 1
ATOM 1788 O O . THR A 1 238 ? 1.431 10.357 8.299 1.00 83.56 238 THR A O 1
ATOM 1791 N N . GLY A 1 239 ? 0.262 9.178 9.826 1.00 90.75 239 GLY A N 1
ATOM 1792 C CA . GLY A 1 239 ? -0.878 8.919 8.958 1.00 90.75 239 GLY A CA 1
ATOM 1793 C C . GLY A 1 239 ? -1.895 10.053 8.923 1.00 90.75 239 GLY A C 1
ATOM 1794 O O . GLY A 1 239 ? -1.749 11.077 9.597 1.00 90.75 239 GLY A O 1
ATOM 1795 N N . ASP A 1 240 ? -2.934 9.861 8.120 1.00 95.31 240 ASP A N 1
ATOM 1796 C CA . ASP A 1 240 ? -4.006 10.829 7.910 1.00 95.31 240 ASP A CA 1
ATOM 1797 C C . ASP A 1 240 ? -5.001 10.876 9.077 1.00 95.31 240 ASP A C 1
ATOM 17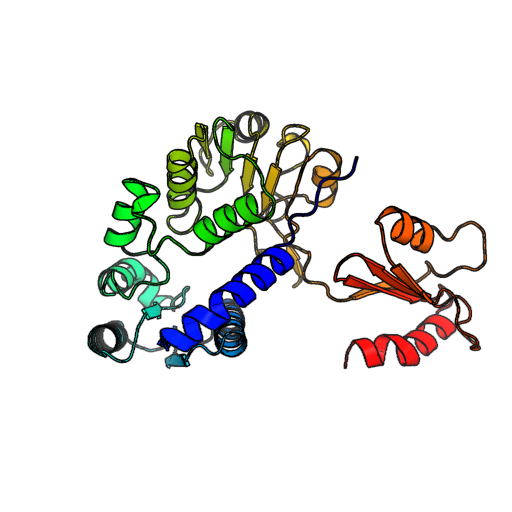99 O O . ASP A 1 240 ? -5.822 11.791 9.157 1.00 95.31 240 ASP A O 1
ATOM 1803 N N . VAL A 1 241 ? -4.938 9.901 9.984 1.00 95.50 241 VAL A N 1
ATOM 1804 C CA . VAL A 1 241 ? -5.888 9.695 11.078 1.00 95.50 241 VAL A CA 1
ATOM 1805 C C . VAL A 1 241 ? -5.256 10.077 12.417 1.00 95.50 241 VAL A C 1
ATOM 1807 O O . VAL A 1 241 ? -4.110 9.730 12.708 1.00 95.50 241 VAL A O 1
ATOM 1810 N N . ASP A 1 242 ? -6.011 10.765 13.278 1.00 93.69 242 ASP A N 1
ATOM 1811 C CA . ASP A 1 242 ? -5.634 10.935 14.685 1.00 93.69 242 ASP A CA 1
ATOM 1812 C C . ASP A 1 242 ? -5.831 9.621 15.460 1.00 93.69 242 ASP A C 1
ATOM 1814 O O . ASP A 1 242 ? -6.824 9.409 16.165 1.00 93.69 242 ASP A O 1
ATOM 1818 N N . PHE A 1 243 ? -4.871 8.709 15.285 1.00 91.38 243 PHE A N 1
ATOM 1819 C CA . PHE A 1 243 ? -4.890 7.358 15.842 1.00 91.38 243 PHE A CA 1
ATOM 1820 C C . PHE A 1 243 ? -5.202 7.340 17.343 1.00 91.38 243 PHE A C 1
ATOM 1822 O O . PHE A 1 243 ? -6.024 6.540 17.791 1.00 91.38 243 PHE A O 1
ATOM 1829 N N . VAL A 1 244 ? -4.575 8.239 18.114 1.00 90.00 244 VAL A N 1
ATOM 1830 C CA . VAL A 1 244 ? -4.676 8.241 19.579 1.00 90.00 244 VAL A CA 1
ATOM 1831 C C . VAL A 1 244 ? -6.107 8.498 20.032 1.00 90.00 244 VAL A C 1
ATOM 1833 O O . VAL A 1 244 ? -6.582 7.809 20.931 1.00 90.00 244 VAL A O 1
ATOM 1836 N N . ALA A 1 245 ? -6.795 9.450 19.401 1.00 90.50 245 ALA A N 1
ATOM 1837 C CA . ALA A 1 245 ? -8.165 9.796 19.755 1.00 90.50 245 ALA A CA 1
ATOM 1838 C C . ALA A 1 245 ? -9.191 8.794 19.192 1.00 90.50 245 ALA A C 1
ATOM 1840 O O . ALA A 1 245 ? -10.226 8.543 19.815 1.00 90.50 245 ALA A O 1
ATOM 1841 N N . ILE A 1 246 ? -8.926 8.218 18.015 1.00 94.69 246 ILE A N 1
ATOM 1842 C CA . ILE A 1 246 ? -9.888 7.370 17.295 1.00 94.69 246 ILE A CA 1
ATOM 1843 C C . ILE A 1 246 ? -9.863 5.912 17.774 1.00 94.69 246 ILE A C 1
ATOM 1845 O O . ILE A 1 246 ? -10.917 5.272 17.795 1.00 94.69 246 ILE A O 1
ATOM 1849 N N . GLN A 1 247 ? -8.721 5.390 18.239 1.00 93.44 247 GLN A N 1
ATOM 1850 C CA . GLN A 1 247 ? -8.629 4.020 18.781 1.00 93.44 247 GLN A CA 1
ATOM 1851 C C . GLN A 1 247 ? -9.563 3.762 19.982 1.00 93.44 247 GLN A C 1
ATOM 1853 O O . GLN A 1 247 ? -9.841 2.611 20.313 1.00 93.44 247 GLN A O 1
ATOM 1858 N N . GLU A 1 248 ? -10.039 4.816 20.652 1.00 92.75 248 GLU A N 1
ATOM 1859 C CA . GLU A 1 248 ? -10.972 4.712 21.779 1.00 92.75 248 GLU A CA 1
ATOM 1860 C C . GLU A 1 248 ? -12.413 4.417 21.347 1.00 92.75 248 GLU A C 1
ATOM 1862 O O . GLU A 1 248 ? -13.202 3.919 22.150 1.00 92.75 248 GLU A O 1
ATOM 1867 N N . ILE A 1 249 ? -12.773 4.767 20.107 1.00 95.38 249 ILE A N 1
ATOM 1868 C CA . ILE A 1 249 ? -14.149 4.670 19.599 1.00 95.38 249 ILE A CA 1
ATOM 1869 C C . ILE A 1 249 ? -14.289 3.712 18.419 1.00 95.38 249 ILE A C 1
ATOM 1871 O O . ILE A 1 249 ? -15.394 3.240 18.172 1.00 95.38 249 ILE A O 1
ATOM 1875 N N . ALA A 1 250 ? -13.213 3.427 17.686 1.00 96.75 250 ALA A N 1
ATOM 1876 C CA . ALA A 1 250 ? -13.226 2.487 16.572 1.00 96.75 250 ALA A CA 1
ATOM 1877 C C . ALA A 1 250 ? -13.391 1.036 17.061 1.00 96.75 250 ALA A C 1
ATOM 1879 O O . ALA A 1 250 ? -12.967 0.681 18.159 1.00 96.75 250 ALA A O 1
ATOM 1880 N N . SER A 1 251 ? -13.980 0.172 16.232 1.00 97.31 251 SER A N 1
ATOM 1881 C CA . SER A 1 251 ? -13.951 -1.276 16.482 1.00 97.31 251 SER A CA 1
ATOM 1882 C C . SER A 1 251 ? -12.614 -1.881 16.052 1.00 97.31 251 SER A C 1
ATOM 1884 O O . SER A 1 251 ? -12.094 -2.771 16.725 1.00 97.31 251 SER A O 1
ATOM 1886 N N . ALA A 1 252 ? -12.026 -1.357 14.973 1.00 96.94 252 ALA A N 1
ATOM 1887 C CA . ALA A 1 252 ? -10.706 -1.724 14.486 1.00 96.94 252 ALA A CA 1
ATOM 1888 C C . ALA A 1 252 ? -10.017 -0.535 13.803 1.00 96.94 252 ALA A C 1
ATOM 1890 O O . ALA A 1 252 ? -10.686 0.311 13.211 1.00 96.94 252 ALA A O 1
ATOM 1891 N N . ILE A 1 253 ? -8.690 -0.462 13.872 1.00 96.06 253 ILE A N 1
ATOM 1892 C CA . ILE A 1 253 ? -7.919 0.657 13.320 1.00 96.06 253 ILE A CA 1
ATOM 1893 C C . ILE A 1 253 ? -6.530 0.214 12.850 1.00 96.06 253 ILE A C 1
ATOM 1895 O O . ILE A 1 253 ? -5.881 -0.606 13.497 1.00 96.06 253 ILE A O 1
ATOM 1899 N N . THR A 1 254 ? -6.046 0.762 11.737 1.00 93.31 254 THR A N 1
ATOM 1900 C CA . THR A 1 254 ? -4.630 0.666 11.342 1.00 93.31 254 THR A CA 1
ATOM 1901 C C . THR A 1 254 ? -3.805 1.785 11.970 1.00 93.31 254 THR A C 1
ATOM 1903 O O . THR A 1 254 ? -4.241 2.932 12.020 1.00 93.31 254 THR A O 1
ATOM 1906 N N . ASP A 1 255 ? -2.569 1.483 12.350 1.00 85.44 255 ASP A N 1
ATOM 1907 C CA . ASP A 1 255 ? -1.617 2.466 12.869 1.00 85.44 255 ASP A CA 1
ATOM 1908 C C . ASP A 1 255 ? -0.516 2.742 11.834 1.00 85.44 255 ASP A C 1
ATOM 1910 O O . ASP A 1 255 ? 0.414 1.943 11.671 1.00 85.44 255 ASP A O 1
ATOM 1914 N N . ALA A 1 256 ? -0.601 3.890 11.160 1.00 72.75 256 ALA A N 1
ATOM 1915 C CA . ALA A 1 256 ? 0.417 4.358 10.216 1.00 72.75 256 ALA A CA 1
ATOM 1916 C C . ALA A 1 256 ? 1.767 4.679 10.891 1.00 72.75 256 ALA A C 1
ATOM 1918 O O . ALA A 1 256 ? 2.801 4.714 10.229 1.00 72.75 256 ALA A O 1
ATOM 1919 N N . THR A 1 257 ? 1.781 4.889 12.212 1.00 61.84 257 THR A N 1
ATOM 1920 C CA . THR A 1 257 ? 2.976 5.223 13.009 1.00 61.84 257 THR A CA 1
ATOM 1921 C C . THR A 1 257 ? 3.629 3.999 13.654 1.00 61.84 257 THR A C 1
ATOM 1923 O O . THR A 1 257 ? 4.689 4.104 14.280 1.00 61.84 257 THR A O 1
ATOM 1926 N N . SER A 1 258 ? 3.039 2.814 13.458 1.00 55.78 258 SER A N 1
ATOM 1927 C CA . SER A 1 258 ? 3.443 1.555 14.092 1.00 55.78 258 SER A CA 1
ATOM 1928 C C . SER A 1 258 ? 4.843 1.056 13.738 1.00 55.78 258 SER A C 1
ATOM 1930 O O . SER A 1 258 ? 5.234 -0.001 14.232 1.00 55.78 258 SER A O 1
ATOM 1932 N N . ALA A 1 259 ? 5.605 1.776 12.916 1.00 55.06 259 ALA A N 1
ATOM 1933 C CA . ALA A 1 259 ? 6.970 1.458 12.510 1.00 55.06 259 ALA A CA 1
ATOM 1934 C C . ALA A 1 259 ? 8.006 1.767 13.609 1.00 55.06 259 ALA A C 1
ATOM 1936 O O . ALA A 1 259 ? 9.022 2.406 13.354 1.00 55.06 259 ALA A O 1
ATOM 1937 N N . HIS A 1 260 ? 7.747 1.325 14.838 1.00 61.41 260 HIS A N 1
ATOM 1938 C CA . HIS A 1 260 ? 8.761 1.288 15.883 1.00 61.41 260 HIS A CA 1
ATOM 1939 C C . HIS A 1 260 ? 8.885 -0.151 16.371 1.00 61.41 260 HIS A C 1
ATOM 1941 O O . HIS A 1 260 ? 7.894 -0.781 16.753 1.00 61.41 260 HIS A O 1
ATOM 1947 N N . ASP A 1 261 ? 10.103 -0.675 16.306 1.00 68.06 261 ASP A N 1
ATOM 1948 C CA . ASP A 1 261 ? 10.432 -2.032 16.749 1.00 68.06 261 ASP A CA 1
ATOM 1949 C C . ASP A 1 261 ? 10.714 -2.069 18.259 1.00 68.06 261 ASP A C 1
ATOM 1951 O O . ASP A 1 261 ? 10.550 -3.104 18.904 1.00 68.06 261 ASP A O 1
ATOM 1955 N N . LEU A 1 262 ? 11.052 -0.907 18.835 1.00 83.50 262 LEU A N 1
ATOM 1956 C CA . LEU A 1 262 ? 11.381 -0.725 20.241 1.00 83.50 262 LEU A CA 1
ATOM 1957 C C . LEU A 1 262 ? 10.750 0.556 20.805 1.00 83.50 262 LEU A C 1
ATOM 1959 O O . LEU A 1 262 ? 10.922 1.645 20.260 1.00 83.50 262 LEU A O 1
ATOM 1963 N N . THR A 1 263 ? 10.051 0.429 21.931 1.00 85.50 263 THR A N 1
ATOM 1964 C CA . THR A 1 263 ? 9.603 1.548 22.771 1.00 85.50 263 THR A CA 1
ATOM 1965 C C . THR A 1 263 ? 10.486 1.628 24.009 1.00 85.50 263 THR A C 1
ATOM 1967 O O . THR A 1 263 ? 10.708 0.622 24.676 1.00 85.50 263 THR A O 1
ATOM 1970 N N . ILE A 1 264 ? 10.975 2.820 24.349 1.00 88.25 264 ILE A N 1
ATOM 1971 C CA . ILE A 1 264 ? 11.781 3.036 25.555 1.00 88.25 264 ILE A CA 1
ATOM 1972 C C . ILE A 1 264 ? 10.968 3.887 26.523 1.00 88.25 264 ILE A C 1
ATOM 1974 O O . ILE A 1 264 ? 10.561 4.995 26.180 1.00 88.25 264 ILE A O 1
ATOM 1978 N N . VAL A 1 265 ? 10.747 3.385 27.736 1.00 86.44 265 VAL A N 1
ATOM 1979 C CA . VAL A 1 265 ? 10.041 4.115 28.795 1.00 86.44 265 VAL A CA 1
ATOM 1980 C C . VAL A 1 265 ? 11.054 4.540 29.849 1.00 86.44 265 VAL A C 1
ATOM 1982 O O . VAL A 1 265 ? 11.488 3.722 30.654 1.00 86.44 265 VAL A O 1
ATOM 1985 N N . VAL A 1 266 ? 11.444 5.816 29.860 1.00 84.00 266 VAL A N 1
ATOM 1986 C CA . VAL A 1 266 ? 12.347 6.369 30.885 1.00 84.00 266 VAL A CA 1
ATOM 1987 C C . VAL A 1 266 ? 11.520 6.904 32.049 1.00 84.00 266 VAL A C 1
ATOM 1989 O O . VAL A 1 266 ? 10.595 7.683 31.846 1.00 84.00 266 VAL A O 1
ATOM 1992 N N . GLY A 1 267 ? 11.829 6.476 33.273 1.00 74.81 267 GLY A N 1
ATOM 1993 C CA . GLY A 1 267 ? 11.065 6.862 34.467 1.00 74.81 267 GLY A CA 1
ATOM 1994 C C . GLY A 1 267 ? 9.866 5.966 34.779 1.00 74.81 267 GLY A C 1
ATOM 1995 O O . GLY A 1 267 ? 9.355 6.023 35.890 1.00 74.81 267 GLY A O 1
ATOM 1996 N N . GLY A 1 268 ? 9.481 5.069 33.866 1.00 63.25 268 GLY A N 1
ATOM 1997 C CA . GLY A 1 268 ? 8.431 4.055 34.065 1.00 63.25 268 GLY A CA 1
ATOM 1998 C C . GLY A 1 268 ? 8.948 2.725 34.617 1.00 63.25 268 GLY A C 1
ATOM 1999 O O . GLY A 1 268 ? 8.366 1.680 34.365 1.00 63.25 268 GLY A O 1
ATOM 2000 N N . ALA A 1 269 ? 10.087 2.749 35.301 1.00 66.06 269 ALA A N 1
ATOM 2001 C CA . ALA A 1 269 ? 10.686 1.612 35.984 1.00 66.06 269 ALA A CA 1
ATOM 2002 C C . ALA A 1 269 ? 10.925 2.027 37.436 1.00 66.06 269 ALA A C 1
ATOM 2004 O O . ALA A 1 269 ? 11.996 2.532 37.791 1.00 66.06 269 ALA A O 1
ATOM 2005 N N . SER A 1 270 ? 9.886 1.872 38.257 1.00 69.62 270 SER A N 1
ATOM 2006 C CA . SER A 1 270 ? 9.903 2.222 39.679 1.00 69.62 270 SER A CA 1
ATOM 2007 C C . SER A 1 270 ? 9.715 0.982 40.549 1.00 69.62 270 SER A C 1
ATOM 2009 O O . SER A 1 270 ? 9.167 -0.029 40.126 1.00 69.62 270 SER A O 1
ATOM 2011 N N . VAL A 1 271 ? 10.191 1.029 41.789 1.00 65.38 271 VAL A N 1
ATOM 2012 C CA . VAL A 1 271 ? 9.881 -0.002 42.795 1.00 65.38 271 VAL A CA 1
ATOM 2013 C C . VAL A 1 271 ? 8.671 0.364 43.660 1.00 65.38 271 VAL A C 1
ATOM 2015 O O . VAL A 1 271 ? 8.287 -0.456 44.484 1.00 65.38 271 VAL A O 1
ATOM 2018 N N . GLY A 1 272 ? 8.100 1.561 43.482 1.00 64.38 272 GLY A N 1
ATOM 2019 C CA . GLY A 1 272 ? 6.934 2.043 44.229 1.00 64.38 272 GLY A CA 1
ATOM 2020 C C . GLY A 1 272 ? 5.608 1.877 43.483 1.00 64.38 272 GLY A C 1
ATOM 2021 O O . GLY A 1 272 ? 5.586 1.555 42.294 1.00 64.38 272 GLY A O 1
ATOM 2022 N N . ASP A 1 273 ? 4.513 2.174 44.182 1.00 60.88 273 ASP A N 1
ATOM 2023 C CA . ASP A 1 273 ? 3.122 1.927 43.756 1.00 60.88 273 ASP A CA 1
ATOM 2024 C C . ASP A 1 273 ? 2.658 2.763 42.544 1.00 60.88 273 ASP A C 1
ATOM 2026 O O . ASP A 1 273 ? 1.571 2.554 42.010 1.00 60.88 273 ASP A O 1
ATOM 2030 N N . HIS A 1 274 ? 3.497 3.688 42.069 1.00 68.12 274 HIS A N 1
ATOM 2031 C CA . HIS A 1 274 ? 3.236 4.571 40.926 1.00 68.12 274 HIS A CA 1
ATOM 2032 C C . HIS A 1 274 ? 3.916 4.121 39.618 1.00 68.12 274 HIS A C 1
ATOM 2034 O O . HIS A 1 274 ? 4.116 4.925 38.706 1.00 68.12 274 HIS A O 1
ATOM 2040 N N . ASP A 1 275 ? 4.302 2.847 39.491 1.00 75.56 275 ASP A N 1
ATOM 2041 C CA . ASP A 1 275 ? 4.705 2.306 38.189 1.00 75.56 275 ASP A CA 1
ATOM 2042 C C . ASP A 1 275 ? 3.470 1.970 37.346 1.00 75.56 275 ASP A C 1
ATOM 2044 O O . ASP A 1 275 ? 2.872 0.906 37.481 1.00 75.56 275 ASP A O 1
ATOM 2048 N N . HIS A 1 276 ? 3.091 2.892 36.465 1.00 82.31 276 HIS A N 1
ATOM 2049 C CA . HIS A 1 276 ? 1.958 2.716 35.554 1.00 82.31 276 HIS A CA 1
ATOM 2050 C C . HIS A 1 276 ? 2.330 1.995 34.252 1.00 82.31 276 HIS A C 1
ATOM 2052 O O . HIS A 1 276 ? 1.447 1.524 33.534 1.00 82.31 276 HIS A O 1
ATOM 2058 N N . ALA A 1 277 ? 3.622 1.878 33.938 1.00 84.81 277 ALA A N 1
ATOM 2059 C CA . ALA A 1 277 ? 4.067 1.380 32.646 1.00 84.81 277 ALA A CA 1
ATOM 2060 C C . ALA A 1 277 ? 3.936 -0.144 32.551 1.00 84.81 277 ALA A C 1
ATOM 2062 O O . ALA A 1 277 ? 3.373 -0.654 31.582 1.00 84.81 277 ALA A O 1
ATOM 2063 N N . ARG A 1 278 ? 4.372 -0.888 33.575 1.00 87.25 278 ARG A N 1
ATOM 2064 C CA . ARG A 1 278 ? 4.229 -2.356 33.590 1.00 87.25 278 ARG A CA 1
ATOM 2065 C C . ARG A 1 278 ? 2.764 -2.818 33.658 1.00 87.25 278 ARG A C 1
ATOM 2067 O O . ARG A 1 278 ? 2.411 -3.719 32.895 1.00 87.25 278 ARG A O 1
ATOM 2074 N N . PRO A 1 279 ? 1.882 -2.217 34.484 1.00 86.75 279 PRO A N 1
ATOM 2075 C CA . PRO A 1 279 ? 0.448 -2.496 34.430 1.00 86.75 279 PRO A CA 1
ATOM 2076 C C . PRO A 1 279 ? -0.172 -2.212 33.060 1.00 86.75 279 PRO A C 1
ATOM 2078 O O . PRO A 1 279 ? -0.953 -3.030 32.582 1.00 86.75 279 PRO A O 1
ATOM 2081 N N . ALA A 1 280 ? 0.207 -1.113 32.395 1.00 82.56 280 ALA A N 1
ATOM 2082 C CA . ALA A 1 280 ? -0.269 -0.813 31.044 1.00 82.56 280 ALA A CA 1
ATOM 2083 C C . ALA A 1 280 ? 0.175 -1.879 30.029 1.00 82.56 280 ALA A C 1
ATOM 2085 O O . ALA A 1 280 ? -0.640 -2.347 29.239 1.00 82.56 280 ALA A O 1
ATOM 2086 N N . VAL A 1 281 ? 1.432 -2.331 30.093 1.00 85.50 281 VAL A N 1
ATOM 2087 C CA . VAL A 1 281 ? 1.933 -3.442 29.264 1.00 85.50 281 VAL A CA 1
ATOM 2088 C C . VAL A 1 281 ? 1.109 -4.711 29.482 1.00 85.50 281 VAL A C 1
ATOM 2090 O O . VAL A 1 281 ? 0.677 -5.323 28.509 1.00 85.50 281 VAL A O 1
ATOM 2093 N N . ARG A 1 282 ? 0.821 -5.078 30.736 1.00 86.44 282 ARG A N 1
ATOM 2094 C CA . ARG A 1 282 ? -0.023 -6.246 31.050 1.00 86.44 282 ARG A CA 1
ATOM 2095 C C . ARG A 1 282 ? -1.453 -6.085 30.536 1.00 86.44 282 ARG A C 1
ATOM 2097 O O . ARG A 1 282 ? -2.000 -7.028 29.975 1.00 86.44 282 ARG A O 1
ATOM 2104 N N . ALA A 1 283 ? -2.048 -4.903 30.695 1.00 78.44 283 ALA A N 1
ATOM 2105 C CA . ALA A 1 283 ? -3.398 -4.608 30.213 1.00 78.44 283 ALA A CA 1
ATOM 2106 C C . ALA A 1 283 ? -3.509 -4.708 28.682 1.00 78.44 283 ALA A C 1
ATOM 2108 O O . ALA A 1 283 ? -4.555 -5.082 28.161 1.00 78.44 283 ALA A O 1
ATOM 2109 N N . LEU A 1 284 ? -2.414 -4.433 27.969 1.00 76.38 284 LEU A N 1
ATOM 2110 C CA . LEU A 1 284 ? -2.293 -4.614 26.522 1.00 76.38 284 LEU A CA 1
ATOM 2111 C C . LEU A 1 284 ? -1.983 -6.067 26.105 1.00 76.38 284 LEU A C 1
ATOM 2113 O O . LEU A 1 284 ? -1.701 -6.311 24.935 1.00 76.38 284 LEU A O 1
ATOM 2117 N N . GLY A 1 285 ? -2.006 -7.028 27.036 1.00 79.06 285 GLY A N 1
ATOM 2118 C CA . GLY A 1 285 ? -1.666 -8.430 26.770 1.00 79.06 285 GLY A CA 1
ATOM 2119 C C . GLY A 1 285 ? -0.168 -8.674 26.562 1.00 79.06 285 GLY A C 1
ATOM 2120 O O . GLY A 1 285 ? 0.215 -9.666 25.948 1.00 79.06 285 GLY A O 1
ATOM 2121 N N . GLY A 1 286 ? 0.683 -7.757 27.028 1.00 84.19 286 GLY A N 1
ATOM 2122 C CA . GLY A 1 286 ? 2.128 -7.841 26.877 1.00 84.19 286 GLY A CA 1
ATOM 2123 C C . GLY A 1 286 ? 2.786 -8.890 27.768 1.00 84.19 286 GLY A C 1
ATOM 2124 O O . GLY A 1 286 ? 2.442 -9.055 28.939 1.00 84.19 286 GLY A O 1
ATOM 2125 N N . GLU A 1 287 ? 3.795 -9.547 27.211 1.00 91.75 287 GLU A N 1
ATOM 2126 C CA . GLU A 1 287 ? 4.682 -10.486 27.887 1.00 91.75 287 GLU A CA 1
ATOM 2127 C C . GLU A 1 287 ? 5.860 -9.724 28.507 1.00 91.75 287 GLU A C 1
ATOM 2129 O O . GLU A 1 287 ? 6.627 -9.079 27.795 1.00 91.75 287 GLU A O 1
ATOM 2134 N N . LEU A 1 288 ? 6.029 -9.792 29.829 1.00 92.00 288 LEU A N 1
ATOM 2135 C CA . LEU A 1 288 ? 7.223 -9.280 30.509 1.00 92.00 288 LEU A CA 1
ATOM 2136 C C . LEU A 1 288 ? 8.287 -10.380 30.536 1.00 92.00 288 LEU A C 1
ATOM 2138 O O . LEU A 1 288 ? 8.105 -11.391 31.206 1.00 92.00 288 LEU A O 1
ATOM 2142 N N . PHE A 1 289 ? 9.405 -10.169 29.841 1.00 93.06 289 PHE A N 1
ATOM 2143 C CA . PHE A 1 289 ? 10.537 -11.101 29.847 1.00 93.06 289 PHE A CA 1
ATOM 2144 C C . PHE A 1 289 ? 11.305 -11.042 31.166 1.00 93.06 289 PHE A C 1
ATOM 2146 O O . PHE A 1 289 ? 11.710 -12.064 31.711 1.00 93.06 289 PHE A O 1
ATOM 2153 N N . PHE A 1 290 ? 11.505 -9.831 31.686 1.00 91.25 290 PHE A N 1
ATOM 2154 C CA . PHE A 1 290 ? 12.025 -9.615 33.029 1.00 91.25 290 PHE A CA 1
ATOM 2155 C C . PHE A 1 290 ? 11.527 -8.287 33.585 1.00 91.25 290 PHE A C 1
ATOM 2157 O O . PHE A 1 290 ? 11.311 -7.324 32.853 1.00 91.25 290 PHE A O 1
ATOM 2164 N N . GLU A 1 291 ? 11.374 -8.225 34.905 1.00 88.06 291 GLU A N 1
ATOM 2165 C CA . GLU A 1 291 ? 10.800 -7.057 35.590 1.00 88.06 291 GLU A CA 1
ATOM 2166 C C . GLU A 1 291 ? 11.812 -6.296 36.447 1.00 88.06 291 GLU A C 1
ATOM 2168 O O . GLU A 1 291 ? 11.545 -5.175 36.881 1.00 88.06 291 GLU A O 1
ATOM 2173 N N . LYS A 1 292 ? 12.949 -6.934 36.733 1.00 85.25 292 LYS A N 1
ATOM 2174 C CA . LYS A 1 292 ? 14.083 -6.400 37.486 1.00 85.25 292 LYS A CA 1
ATOM 2175 C C . LYS A 1 292 ? 15.336 -7.124 37.024 1.00 85.25 292 LYS A C 1
ATOM 2177 O O . LYS A 1 292 ? 15.277 -8.300 36.670 1.00 85.25 292 LYS A O 1
ATOM 2182 N N . VAL A 1 293 ? 16.475 -6.455 37.138 1.00 84.12 293 VAL A N 1
ATOM 2183 C CA . VAL A 1 293 ? 17.781 -7.075 36.917 1.00 84.12 293 VAL A CA 1
ATOM 2184 C C . VAL A 1 293 ? 18.666 -6.808 38.130 1.00 84.12 293 VAL A C 1
ATOM 2186 O O . VAL A 1 293 ? 18.614 -5.739 38.745 1.00 84.12 293 VAL A O 1
ATOM 2189 N N . ALA A 1 294 ? 19.459 -7.803 38.522 1.00 87.94 294 ALA A N 1
ATOM 2190 C CA . ALA A 1 294 ? 20.389 -7.699 39.639 1.00 87.94 294 ALA A CA 1
ATOM 2191 C C . ALA A 1 294 ? 21.629 -6.873 39.248 1.00 87.94 294 ALA A C 1
ATOM 2193 O O . ALA A 1 294 ? 22.721 -7.408 39.101 1.00 87.94 294 ALA A O 1
ATOM 2194 N N . LEU A 1 295 ? 21.458 -5.558 39.082 1.00 85.00 295 LEU A N 1
ATOM 2195 C CA . LEU A 1 295 ? 22.550 -4.616 38.835 1.00 85.00 295 LEU A CA 1
ATOM 2196 C C . LEU A 1 295 ? 22.468 -3.372 39.728 1.00 85.00 295 LEU A C 1
ATOM 2198 O O . LEU A 1 295 ? 21.404 -3.009 40.244 1.00 85.00 295 LEU A O 1
ATOM 2202 N N . ARG A 1 296 ? 23.608 -2.695 39.891 1.00 82.38 296 ARG A N 1
ATOM 2203 C CA . ARG A 1 296 ? 23.706 -1.367 40.503 1.00 82.38 296 ARG A CA 1
ATOM 2204 C C . ARG A 1 296 ? 24.658 -0.497 39.673 1.00 82.38 296 ARG A C 1
ATOM 2206 O O . ARG A 1 296 ? 25.785 -0.930 39.455 1.00 82.38 296 ARG A O 1
ATOM 2213 N N . PRO A 1 297 ? 24.251 0.718 39.270 1.00 81.00 297 PRO A N 1
ATOM 2214 C CA . PRO A 1 297 ? 22.896 1.280 39.373 1.00 81.00 297 PRO A CA 1
ATOM 2215 C C . PRO A 1 297 ? 21.924 0.630 38.358 1.00 81.00 297 PRO A C 1
ATOM 2217 O O . PRO A 1 297 ? 22.390 0.091 37.366 1.00 81.00 297 PRO A O 1
ATOM 2220 N N . GLY A 1 298 ? 20.594 0.664 38.576 1.00 75.31 298 GLY A N 1
ATOM 2221 C CA . GLY A 1 298 ? 19.626 0.215 37.543 1.00 75.31 298 GLY A CA 1
ATOM 2222 C C . GLY A 1 298 ? 18.605 -0.881 37.884 1.00 75.31 298 GLY A C 1
ATOM 2223 O O . GLY A 1 298 ? 17.932 -1.383 36.985 1.00 75.31 298 GLY A O 1
ATOM 2224 N N . LYS A 1 299 ? 18.460 -1.257 39.162 1.00 74.75 299 LYS A N 1
ATOM 2225 C CA . LYS A 1 299 ? 17.655 -2.411 39.618 1.00 74.75 299 LYS A CA 1
ATOM 2226 C C . LYS A 1 299 ? 16.230 -2.556 39.024 1.00 74.75 299 LYS A C 1
ATOM 2228 O O . LYS A 1 299 ? 15.874 -3.694 38.719 1.00 74.75 299 LYS A O 1
ATOM 2233 N N . PRO A 1 300 ? 15.392 -1.505 38.861 1.00 78.50 300 PRO A N 1
ATOM 2234 C CA . PRO A 1 300 ? 14.033 -1.680 38.333 1.00 78.50 300 PRO A CA 1
ATOM 2235 C C . PRO A 1 300 ? 13.930 -1.788 36.801 1.00 78.50 300 PRO A C 1
ATOM 2237 O O . PRO A 1 300 ? 12.822 -1.730 36.287 1.00 78.50 300 PRO A O 1
ATOM 2240 N N . THR A 1 301 ? 15.034 -1.949 36.065 1.00 88.12 301 THR A N 1
ATOM 2241 C CA . THR A 1 301 ? 14.991 -2.132 34.601 1.00 88.12 301 THR A CA 1
ATOM 2242 C C . THR A 1 301 ? 14.199 -3.379 34.220 1.00 88.12 301 THR A C 1
ATOM 2244 O O . THR A 1 301 ? 14.430 -4.457 34.772 1.00 88.12 301 THR A O 1
ATOM 2247 N N . TRP A 1 302 ? 13.289 -3.226 33.261 1.00 91.50 302 TRP A N 1
ATOM 2248 C CA . TRP A 1 302 ? 12.401 -4.285 32.794 1.00 91.50 302 TRP A CA 1
ATOM 2249 C C . TRP A 1 302 ? 12.321 -4.309 31.274 1.00 91.50 302 TRP A C 1
ATOM 2251 O O . TRP A 1 302 ? 12.560 -3.304 30.606 1.00 91.50 302 TRP A O 1
ATOM 2261 N N . PHE A 1 303 ? 11.976 -5.467 30.732 1.00 93.25 303 PHE A N 1
ATOM 2262 C CA . PHE A 1 303 ? 11.859 -5.681 29.302 1.00 93.25 303 PHE A CA 1
ATOM 2263 C C . PHE A 1 303 ? 10.627 -6.513 29.009 1.00 93.25 303 PHE A C 1
ATOM 2265 O O . PHE A 1 303 ? 10.345 -7.497 29.695 1.00 93.25 303 PHE A O 1
ATOM 2272 N N . ALA A 1 304 ? 9.885 -6.097 27.998 1.00 93.44 304 ALA A N 1
ATOM 2273 C CA . ALA A 1 304 ? 8.636 -6.720 27.627 1.00 93.44 304 ALA A CA 1
ATOM 2274 C C . ALA A 1 304 ? 8.446 -6.721 26.117 1.00 93.44 304 ALA A C 1
ATOM 2276 O O . ALA A 1 304 ? 9.157 -6.047 25.368 1.00 93.44 304 ALA A O 1
ATOM 2277 N N . ARG A 1 305 ? 7.422 -7.445 25.691 1.00 89.19 305 ARG A N 1
ATOM 2278 C CA . ARG A 1 305 ? 6.908 -7.439 24.337 1.00 89.19 305 ARG A CA 1
ATOM 2279 C C . ARG A 1 305 ? 5.401 -7.262 24.363 1.00 89.19 305 ARG A C 1
ATOM 2281 O O . ARG A 1 305 ? 4.704 -7.962 25.086 1.00 89.19 305 ARG A O 1
ATOM 2288 N N . VAL A 1 306 ? 4.897 -6.349 23.544 1.00 82.44 306 VAL A N 1
ATOM 2289 C CA . VAL A 1 306 ? 3.464 -6.222 23.251 1.00 82.44 306 VAL A CA 1
ATOM 2290 C C . VAL A 1 306 ? 3.297 -6.477 21.760 1.00 82.44 306 VAL A C 1
ATOM 2292 O O . VAL A 1 306 ? 3.784 -5.696 20.938 1.00 82.44 306 VAL A O 1
ATOM 2295 N N . ASN A 1 307 ? 2.626 -7.572 21.399 1.00 79.19 307 ASN A N 1
ATOM 2296 C CA . ASN A 1 307 ? 2.573 -8.079 20.023 1.00 79.19 307 ASN A CA 1
ATOM 2297 C C . ASN A 1 307 ? 3.993 -8.310 19.459 1.00 79.19 307 ASN A C 1
ATOM 2299 O O . ASN A 1 307 ? 4.750 -9.092 20.019 1.00 79.19 307 ASN A O 1
ATOM 2303 N N . GLU A 1 308 ? 4.382 -7.609 18.391 1.00 71.69 308 GLU A N 1
ATOM 2304 C CA . GLU A 1 308 ? 5.722 -7.688 17.778 1.00 71.69 308 GLU A CA 1
ATOM 2305 C C . GLU A 1 308 ? 6.680 -6.582 18.261 1.00 71.69 308 GLU A C 1
ATOM 2307 O O . GLU A 1 308 ? 7.772 -6.423 17.723 1.00 71.69 308 GLU A O 1
ATOM 2312 N N . ARG A 1 309 ? 6.271 -5.758 19.236 1.00 79.25 309 ARG A N 1
ATOM 2313 C CA . ARG A 1 309 ? 7.031 -4.574 19.666 1.00 79.25 309 ARG A CA 1
ATOM 2314 C C . ARG A 1 309 ? 7.763 -4.850 20.964 1.00 79.25 309 ARG A C 1
ATOM 2316 O O . ARG A 1 309 ? 7.137 -5.243 21.950 1.00 79.25 309 ARG A O 1
ATOM 2323 N N . LEU A 1 310 ? 9.059 -4.574 20.980 1.00 90.50 310 LEU A N 1
ATOM 2324 C CA . LEU A 1 310 ? 9.871 -4.639 22.186 1.00 90.50 310 LEU A CA 1
ATOM 2325 C C . LEU A 1 310 ? 9.666 -3.368 23.013 1.00 90.50 310 LEU A C 1
ATOM 2327 O O . LEU A 1 310 ? 9.486 -2.275 22.473 1.00 90.50 310 LEU A O 1
ATOM 2331 N N . ILE A 1 311 ? 9.681 -3.499 24.334 1.00 92.06 311 ILE A N 1
ATOM 2332 C CA . ILE A 1 311 ? 9.546 -2.380 25.265 1.00 92.06 311 ILE A CA 1
ATOM 2333 C C . ILE A 1 311 ? 10.629 -2.506 26.327 1.00 92.06 311 ILE A C 1
ATOM 2335 O O . ILE A 1 311 ? 10.659 -3.489 27.062 1.00 92.06 311 ILE A O 1
ATOM 2339 N N . LEU A 1 312 ? 11.502 -1.503 26.423 1.00 93.62 312 LEU A N 1
ATOM 2340 C CA . LEU A 1 312 ? 12.534 -1.411 27.450 1.00 93.62 312 LEU A CA 1
ATOM 2341 C C . LEU A 1 312 ? 12.176 -0.310 28.452 1.00 93.62 312 LEU A C 1
ATOM 2343 O O . LEU A 1 312 ? 12.152 0.876 28.117 1.00 93.62 312 LEU A O 1
ATOM 2347 N N . GLY A 1 313 ? 11.921 -0.702 29.695 1.00 91.75 313 GLY A N 1
ATOM 2348 C CA . GLY A 1 313 ? 11.718 0.210 30.811 1.00 91.75 313 GLY A CA 1
ATOM 2349 C C . GLY A 1 313 ? 13.034 0.564 31.487 1.00 91.75 313 GLY A C 1
ATOM 2350 O O . GLY A 1 313 ? 13.686 -0.300 32.072 1.00 91.75 313 GLY A O 1
ATOM 2351 N N . LEU A 1 314 ? 13.404 1.842 31.445 1.00 90.56 314 LEU A N 1
ATOM 2352 C CA . LEU A 1 314 ? 14.580 2.402 32.104 1.00 90.56 314 LEU A CA 1
ATOM 2353 C C . LEU A 1 314 ? 14.174 3.222 33.329 1.00 90.56 314 LEU A C 1
ATOM 2355 O O . LEU A 1 314 ? 13.144 3.899 33.361 1.00 90.56 314 LEU A O 1
ATOM 2359 N N . THR A 1 315 ? 15.015 3.184 34.358 1.00 85.75 315 THR A N 1
ATOM 2360 C CA . THR A 1 315 ? 14.780 3.914 35.612 1.00 85.75 315 THR A CA 1
ATOM 2361 C C . THR A 1 315 ? 14.744 5.431 35.379 1.00 85.75 315 THR A C 1
ATOM 2363 O O . THR A 1 315 ? 15.395 5.916 34.460 1.00 85.75 315 THR A O 1
ATOM 2366 N N . GLY A 1 316 ? 14.073 6.200 36.240 1.00 82.62 316 GLY A N 1
ATOM 2367 C CA . GLY A 1 316 ? 14.056 7.671 36.136 1.00 82.62 316 GLY A CA 1
ATOM 2368 C C . GLY A 1 316 ? 15.346 8.368 36.583 1.00 82.62 316 GLY A C 1
ATOM 2369 O O . GLY A 1 316 ? 15.537 9.546 36.300 1.00 82.62 316 GLY A O 1
ATOM 2370 N N . ASN A 1 317 ? 16.247 7.664 37.277 1.00 86.75 317 ASN A N 1
ATOM 2371 C CA . ASN A 1 317 ? 17.530 8.225 37.689 1.00 86.75 317 ASN A CA 1
ATOM 2372 C C . ASN A 1 317 ? 18.478 8.313 36.471 1.00 86.75 317 ASN A C 1
ATOM 2374 O O . ASN A 1 317 ? 18.768 7.268 35.886 1.00 86.75 317 ASN A O 1
ATOM 2378 N N . PRO A 1 318 ? 19.012 9.497 36.108 1.00 84.69 318 PRO A N 1
ATOM 2379 C CA . PRO A 1 318 ? 19.777 9.673 34.869 1.00 84.69 318 PRO A CA 1
ATOM 2380 C C . PRO A 1 318 ? 21.011 8.769 34.742 1.00 84.69 318 PRO A C 1
ATOM 2382 O O . PRO A 1 318 ? 21.221 8.159 33.696 1.00 84.69 318 PRO A O 1
ATOM 2385 N N . ALA A 1 319 ? 21.800 8.620 35.813 1.00 86.31 319 ALA A N 1
ATOM 2386 C CA . ALA A 1 319 ? 22.996 7.773 35.803 1.00 86.31 319 ALA A CA 1
ATOM 2387 C C . ALA A 1 319 ? 22.635 6.287 35.639 1.00 86.31 319 ALA A C 1
ATOM 2389 O O . ALA A 1 319 ? 23.237 5.566 34.846 1.00 86.31 319 ALA A O 1
ATOM 2390 N N . SER A 1 320 ? 21.598 5.844 36.350 1.00 87.38 320 SER A N 1
ATOM 2391 C CA . SER A 1 320 ? 21.062 4.485 36.249 1.00 87.38 320 SER A CA 1
ATOM 2392 C C . SER A 1 320 ? 20.499 4.201 34.853 1.00 87.38 320 SER A C 1
ATOM 2394 O O . SER A 1 320 ? 20.784 3.151 34.280 1.00 87.38 320 SER A O 1
ATOM 2396 N N . ALA A 1 321 ? 19.735 5.142 34.289 1.00 88.38 321 ALA A N 1
ATOM 2397 C CA . ALA A 1 321 ? 19.168 5.047 32.948 1.00 88.38 321 ALA A CA 1
ATOM 2398 C C . ALA A 1 321 ? 20.262 4.939 31.883 1.00 88.38 321 ALA A C 1
ATOM 2400 O O . ALA A 1 321 ? 20.159 4.094 31.001 1.00 88.38 321 ALA A O 1
ATOM 2401 N N . PHE A 1 322 ? 21.328 5.737 31.996 1.00 90.44 322 PHE A N 1
ATOM 2402 C CA . PHE A 1 322 ? 22.455 5.713 31.064 1.00 90.44 322 PHE A CA 1
ATOM 2403 C C . PHE A 1 322 ? 23.203 4.372 31.087 1.00 90.44 322 PHE A C 1
ATOM 2405 O O . PHE A 1 322 ? 23.434 3.777 30.034 1.00 90.44 322 PHE A O 1
ATOM 2412 N N . VAL A 1 323 ? 23.513 3.846 32.279 1.00 90.75 323 VAL A N 1
ATOM 2413 C CA . VAL A 1 323 ? 24.149 2.523 32.432 1.00 90.75 323 VAL A CA 1
ATOM 2414 C C . VAL A 1 323 ? 23.267 1.420 31.838 1.00 90.75 323 VAL A C 1
ATOM 2416 O O . VAL A 1 323 ? 23.741 0.597 31.056 1.00 90.75 323 VAL A O 1
ATOM 2419 N N . CYS A 1 324 ? 21.969 1.428 32.149 1.00 90.50 324 CYS A N 1
ATOM 2420 C CA . CYS A 1 324 ? 21.027 0.434 31.633 1.00 90.50 324 CYS A CA 1
ATOM 2421 C C . CYS A 1 324 ? 20.812 0.564 30.121 1.00 90.50 324 CYS A C 1
ATOM 2423 O O . CYS A 1 324 ? 20.690 -0.445 29.433 1.00 90.50 324 CYS A O 1
ATOM 2425 N N . ALA A 1 325 ? 20.821 1.780 29.574 1.00 90.62 325 ALA A N 1
ATOM 2426 C CA . ALA A 1 325 ? 20.793 1.984 28.134 1.00 90.62 325 ALA A CA 1
ATOM 2427 C C . ALA A 1 325 ? 22.047 1.386 27.470 1.00 90.62 325 ALA A C 1
ATOM 2429 O O . ALA A 1 325 ? 21.939 0.680 26.472 1.00 90.62 325 ALA A O 1
ATOM 2430 N N . GLY A 1 326 ? 23.233 1.573 28.052 1.00 91.69 326 GLY A N 1
ATOM 2431 C CA . GLY A 1 326 ? 24.461 0.957 27.545 1.00 91.69 326 GLY A CA 1
ATOM 2432 C C . GLY A 1 326 ? 24.425 -0.576 27.532 1.00 91.69 326 GLY A C 1
ATOM 2433 O O . GLY A 1 326 ? 24.931 -1.185 26.593 1.00 91.69 326 GLY A O 1
ATOM 2434 N N . LEU A 1 327 ? 23.812 -1.193 28.546 1.00 91.19 327 LEU A N 1
ATOM 2435 C CA . LEU A 1 327 ? 23.766 -2.651 28.699 1.00 91.19 327 LEU A CA 1
ATOM 2436 C C . LEU A 1 327 ? 22.620 -3.326 27.942 1.00 91.19 327 LEU A C 1
ATOM 2438 O O . LEU A 1 327 ? 22.804 -4.428 27.442 1.00 91.19 327 LEU A O 1
ATOM 2442 N N . PHE A 1 328 ? 21.448 -2.694 27.876 1.00 91.44 328 PHE A N 1
ATOM 2443 C CA . PHE A 1 328 ? 20.231 -3.315 27.341 1.00 91.44 328 PHE A CA 1
ATOM 2444 C C . PHE A 1 328 ? 19.727 -2.629 26.080 1.00 91.44 328 PHE A C 1
ATOM 2446 O O . PHE A 1 328 ? 19.327 -3.312 25.148 1.00 91.44 328 PHE A O 1
ATOM 2453 N N . LEU A 1 329 ? 19.774 -1.296 26.006 1.00 91.31 329 LEU A N 1
ATOM 2454 C CA . LEU A 1 329 ? 19.316 -0.589 24.809 1.00 91.31 329 LEU A CA 1
ATOM 2455 C C . LEU A 1 329 ? 20.314 -0.730 23.658 1.00 91.31 329 LEU A C 1
ATOM 2457 O O . LEU A 1 329 ? 19.915 -1.028 22.541 1.00 91.31 329 LEU A O 1
ATOM 2461 N N . ARG A 1 330 ? 21.612 -0.535 23.913 1.00 91.12 330 ARG A N 1
ATOM 2462 C CA . ARG A 1 330 ? 22.636 -0.582 22.861 1.00 91.12 330 ARG A CA 1
ATOM 2463 C C . ARG A 1 330 ? 22.654 -1.923 22.108 1.00 91.12 330 ARG A C 1
ATOM 2465 O O . ARG A 1 330 ? 22.698 -1.860 20.885 1.00 91.12 330 ARG A O 1
ATOM 2472 N N . PRO A 1 331 ? 22.573 -3.100 22.762 1.00 87.38 331 PRO A N 1
ATOM 2473 C CA . PRO A 1 331 ? 22.477 -4.370 22.039 1.00 87.38 331 PRO A CA 1
ATOM 2474 C C . PRO A 1 331 ? 21.175 -4.541 21.254 1.00 87.38 331 PRO A C 1
ATOM 2476 O O . PRO A 1 331 ? 21.178 -5.221 20.242 1.00 87.38 331 PRO A O 1
ATOM 2479 N N . LEU A 1 332 ? 20.073 -3.925 21.697 1.00 82.06 332 LEU A N 1
ATOM 2480 C CA . LEU A 1 332 ? 18.795 -3.956 20.973 1.00 82.06 332 LEU A CA 1
ATOM 2481 C C . LEU A 1 332 ? 18.789 -3.066 19.720 1.00 82.06 332 LEU A C 1
ATOM 2483 O O . LEU A 1 332 ? 17.888 -3.191 18.896 1.00 82.06 332 LEU A O 1
ATOM 2487 N N . LEU A 1 333 ? 19.750 -2.146 19.600 1.00 80.00 333 LEU A N 1
ATOM 2488 C CA . LEU A 1 333 ? 19.909 -1.248 18.452 1.00 80.00 333 LEU A CA 1
ATOM 2489 C C . LEU A 1 333 ? 20.995 -1.710 17.464 1.00 80.00 333 LEU A C 1
ATOM 2491 O O . LEU A 1 333 ? 21.184 -1.044 16.446 1.00 80.00 333 LEU A O 1
ATOM 2495 N N . ALA A 1 334 ? 21.735 -2.772 17.791 1.00 68.75 334 ALA A N 1
ATOM 2496 C CA . ALA A 1 334 ? 22.818 -3.330 16.980 1.00 68.75 334 ALA A CA 1
ATOM 2497 C C . ALA A 1 334 ? 22.297 -4.432 16.049 1.00 68.75 334 ALA A C 1
ATOM 2499 O O . ALA A 1 334 ? 22.791 -4.488 14.901 1.00 68.75 334 ALA A O 1
#

Radius of gyration: 23.07 Å; chains: 1; bounding box: 48×44×70 Å

pLDDT: mean 91.14, std 8.75, range [54.44, 98.81]

=== Feature glossary ===
The record interleaves many kinds of information about one protein. Here is each kind framed as the question it answers.

Q: What does the local fold look like, residue by residue?
A: A 3Di character summarizes, for each residue, the relative orientation of the Cα frame of its nearest spatial neighbor. Because it encodes fold topology rather than chemistry, 3Di alignments detect remote structural similarity that sequence alignment misses.

Q: Which residues are in helices, strands, or loops?
A: Secondary structure is the local, repeating backbone conformation. DSSP classifies it into eight states by reading the hydrogen-bond network: three helix types (H, G, I), two β types (E, B), two non-regular types (T, S), and unstructured coil (-).

Q: How big and how compact is the whole molecule?
A: Three whole-structure scalars: the radius of gyration (RMS distance of Cα from centroid, in Å), the count of Cα–Cα contacts (pairs closer than 8 Å and separated by more than four residues in sequence — i.e. tertiary, not local, contacts), and the bounding-box dimensions. Together they distinguish compact globular folds from extended fibres or disordered chains.

Q: How confident is the AlphaFold model at each residue?
A: For AlphaFold models, the B-factor field carries pLDDT — the model's own estimate of local accuracy on a 0–100 scale. Regions with pLDDT<50 should be treated as essentially unmodeled; they often correspond to intrinsically disordered segments.

Q: What family and function is it annotated with?
A: Functional annotations link the protein to curated databases. InterPro entries identify conserved domains and families by matching the sequence against member-database signatures (Pfam, PROSITE, CDD, …). Gene Ontology (GO) terms describe molecular function, biological process, and cellular component in a controlled vocabulary. CATH places the structure in a hierarchical fold classification (Class/Architecture/Topology/Homologous-superfamily). The organism is the source species.

Q: What known structures does this most resemble?
A: Nearest PDB neighbors are the top structural matches found by Foldseek when searching this structure against the entire Protein Data Bank. Each hit reports a TM-score (0 to 1; >0.5 almost always implies the same fold) and an E-value. These are *structural* homologs — they may share no detectable sequence similarity.

Q: Which residues are buried vs exposed?
A: Solvent-accessible surface area (SASA) is the area in Å² traced out by the centre of a 1.4 Å probe sphere (a water molecule) rolled over the protein's van der Waals surface (Shrake–Rupley / Lee–Richards construction). Buried residues have near-zero SASA; fully exposed residues can exceed 200 Å². The total SASA scales roughly with the number of surface residues.

Q: What are the backbone torsion angles?
A: φ (phi) and ψ (psi) are the two rotatable backbone dihedrals per residue: φ is the C(i-1)–N–Cα–C torsion, ψ is the N–Cα–C–N(i+1) torsion, both in degrees on (−180°, 180°]. α-helical residues cluster near (−60°, −45°); β-strand residues near (−120°, +130°). A Ramachandran plot is simply a scatter of (φ, ψ) for every residue.

Q: Are the domains correctly placed relative to each other?
A: Predicted aligned error is AlphaFold's pairwise confidence. Unlike pLDDT (per-residue), PAE is per-residue-pair and captures whether two parts of the structure are correctly placed relative to each other. Units are ångströms of expected positional error.

Q: What if only a Cα trace is available?
A: P-SEA three-state annotation labels each residue as helix, strand, or coil based purely on the geometry of the Cα trace. It serves as a fallback when the full backbone (and thus DSSP) is unavailable.

Q: What is the amino-acid chain?
A: This is the polypeptide sequence — one letter per residue, N-terminus first. Length ranges from a few dozen residues for small domains to over a thousand for large multi-domain proteins.

Q: What do the rendered images show?
A: The six renders are orthographic views along the three Cartesian axes in both directions. Representation (cartoon, sticks, or surface) and color scheme (sequence-rainbow or by-chain) vary across proteins so the training set covers all the common visualization conventions.

Q: What do the diagnostic plots show?
A: Plot images: a contact map (which residues are close in 3D, as an N×N binary image), a Ramachandran scatter (backbone torsion angles, revealing secondary-structure composition at a glance), and — for AlphaFold structures — a PAE heatmap (pairwise prediction confidence).

Q: How mobile is each atom in the crystal?
A: B-factor (Debye–Waller factor) reflects atomic displacement in the crystal lattice. It is an experimental observable (units Å²), not a prediction; low values mean the atom is pinned down, high values mean it moves or is heterogeneous across the crystal.

Q: Where is each backbone atom in 3D?
A: The mmCIF table is the protein's shape written out atom by atom. For each backbone N, Cα, C, and carbonyl O, it records an (x, y, z) coordinate triple in Å plus the residue type, chain letter, and residue number.